Protein AF-A0A3N1Y8J5-F1 (afdb_monomer_lite)

Structure (mmCIF, N/CA/C/O backbone):
data_AF-A0A3N1Y8J5-F1
#
_entry.id   AF-A0A3N1Y8J5-F1
#
loop_
_atom_site.group_PDB
_atom_site.id
_atom_site.type_symbol
_atom_site.label_atom_id
_atom_site.label_alt_id
_atom_site.label_comp_id
_atom_site.label_asym_id
_atom_site.label_entity_id
_atom_site.label_seq_id
_atom_site.pdbx_PDB_ins_code
_atom_site.Cartn_x
_atom_site.Cartn_y
_atom_site.Cartn_z
_atom_site.occupancy
_atom_site.B_iso_or_equiv
_atom_site.auth_seq_id
_atom_site.auth_comp_id
_atom_site.auth_asym_id
_atom_site.auth_atom_id
_atom_site.pdbx_PDB_model_num
ATOM 1 N N . MET A 1 1 ? 65.446 -34.445 -30.454 1.00 38.12 1 MET A N 1
ATOM 2 C CA . MET A 1 1 ? 65.264 -33.375 -29.443 1.00 38.12 1 MET A CA 1
ATOM 3 C C . MET A 1 1 ? 65.231 -32.071 -30.230 1.00 38.12 1 MET A C 1
ATOM 5 O O . MET A 1 1 ? 66.177 -31.852 -30.960 1.00 38.12 1 MET A O 1
ATOM 9 N N . THR A 1 2 ? 64.188 -31.249 -30.303 1.00 39.09 2 THR A N 1
ATOM 10 C CA . THR A 1 2 ? 63.039 -31.009 -29.419 1.00 39.09 2 THR A CA 1
ATOM 11 C C . THR A 1 2 ? 61.951 -30.308 -30.242 1.00 39.09 2 THR A C 1
ATOM 13 O O . THR A 1 2 ? 62.250 -29.425 -31.038 1.00 39.09 2 THR A O 1
ATOM 16 N N . ALA A 1 3 ? 60.702 -30.734 -30.056 1.00 36.34 3 ALA A N 1
ATOM 17 C CA . ALA A 1 3 ? 59.514 -30.241 -30.744 1.00 36.34 3 ALA A CA 1
ATOM 18 C C . ALA A 1 3 ? 59.088 -28.846 -30.250 1.00 36.34 3 ALA A C 1
ATOM 20 O O . ALA A 1 3 ? 59.043 -28.598 -29.044 1.00 36.34 3 ALA A O 1
ATOM 21 N N . GLN A 1 4 ? 58.715 -27.962 -31.176 1.00 39.41 4 GLN A N 1
ATOM 22 C CA . GLN A 1 4 ? 58.172 -26.637 -30.884 1.00 39.41 4 GLN A CA 1
ATOM 23 C C . GLN A 1 4 ? 56.641 -26.745 -30.763 1.00 39.41 4 GLN A C 1
ATOM 25 O O . GLN A 1 4 ? 55.936 -27.002 -31.736 1.00 39.41 4 GLN A O 1
ATOM 30 N N . ARG A 1 5 ? 56.134 -26.647 -29.527 1.00 38.28 5 ARG A N 1
ATOM 31 C CA . ARG A 1 5 ? 54.708 -26.749 -29.177 1.00 38.28 5 ARG A CA 1
ATOM 32 C C . ARG A 1 5 ? 53.970 -25.437 -29.463 1.00 38.28 5 ARG A C 1
ATOM 34 O O . ARG A 1 5 ? 54.363 -24.381 -28.978 1.00 38.28 5 ARG A O 1
ATOM 41 N N . ASN A 1 6 ? 52.847 -25.561 -30.167 1.00 38.06 6 ASN A N 1
ATOM 42 C CA . ASN A 1 6 ? 51.801 -24.551 -30.314 1.00 38.06 6 ASN A CA 1
ATOM 43 C C . ASN A 1 6 ? 51.221 -24.144 -28.947 1.00 38.06 6 ASN A C 1
ATOM 45 O O . ASN A 1 6 ? 50.697 -24.985 -28.216 1.00 38.06 6 ASN A O 1
ATOM 49 N N . GLY A 1 7 ? 51.280 -22.852 -28.618 1.00 33.38 7 GLY A N 1
ATOM 50 C CA . GLY A 1 7 ? 50.613 -22.262 -27.458 1.00 33.38 7 GLY A CA 1
ATOM 51 C C . GLY A 1 7 ? 49.221 -21.751 -27.825 1.00 33.38 7 GLY A C 1
ATOM 52 O O . GLY A 1 7 ? 49.073 -20.628 -28.297 1.00 33.38 7 GLY A O 1
ATOM 53 N N . ALA A 1 8 ? 48.194 -22.571 -27.598 1.00 35.88 8 ALA A N 1
ATOM 54 C CA . ALA A 1 8 ? 46.801 -22.141 -27.640 1.00 35.88 8 ALA A CA 1
ATOM 55 C C . ALA A 1 8 ? 46.491 -21.297 -26.391 1.00 35.88 8 ALA A C 1
ATOM 57 O O . ALA A 1 8 ? 46.335 -21.822 -25.289 1.00 35.88 8 ALA A O 1
ATOM 58 N N . ALA A 1 9 ? 46.408 -19.976 -26.555 1.00 37.75 9 ALA A N 1
ATOM 59 C CA . ALA A 1 9 ? 45.908 -19.078 -25.522 1.00 37.75 9 ALA A CA 1
ATOM 60 C C . ALA A 1 9 ? 44.389 -19.270 -25.370 1.00 37.75 9 ALA A C 1
ATOM 62 O O . ALA A 1 9 ? 43.589 -18.760 -26.158 1.00 37.75 9 ALA A O 1
ATOM 63 N N . GLY A 1 10 ? 43.993 -20.039 -24.354 1.00 31.92 10 GLY A N 1
ATOM 64 C CA . GLY A 1 10 ? 42.604 -20.195 -23.937 1.00 31.92 10 GLY A CA 1
ATOM 65 C C . GLY A 1 10 ? 42.021 -18.858 -23.483 1.00 31.92 10 GLY A C 1
ATOM 66 O O . GLY A 1 10 ? 42.350 -18.352 -22.410 1.00 31.92 10 GLY A O 1
ATOM 67 N N . ARG A 1 11 ? 41.130 -18.289 -24.299 1.00 35.81 11 ARG A N 1
ATOM 68 C CA . ARG A 1 11 ? 40.272 -17.167 -23.909 1.00 35.81 11 ARG A CA 1
ATOM 69 C C . ARG A 1 11 ? 39.323 -17.660 -22.816 1.00 35.81 11 ARG A C 1
ATOM 71 O O . ARG A 1 11 ? 38.386 -18.400 -23.098 1.00 35.81 11 ARG A O 1
ATOM 78 N N . ARG A 1 12 ? 39.567 -17.269 -21.562 1.00 38.19 12 ARG A N 1
ATOM 79 C CA . ARG A 1 12 ? 38.572 -17.418 -20.492 1.00 38.19 12 ARG A CA 1
ATOM 80 C C . ARG A 1 12 ? 37.396 -16.499 -20.819 1.00 38.19 12 ARG A C 1
ATOM 82 O O . ARG A 1 12 ? 37.584 -15.293 -20.963 1.00 38.19 12 ARG A O 1
ATOM 89 N N . ALA A 1 13 ? 36.207 -17.079 -20.958 1.00 33.84 13 ALA A N 1
ATOM 90 C CA . ALA A 1 13 ? 34.968 -16.331 -21.119 1.00 33.84 13 ALA A CA 1
ATOM 91 C C . ALA A 1 13 ? 34.764 -15.372 -19.925 1.00 33.84 13 ALA A C 1
ATOM 93 O O . ALA A 1 13 ? 35.054 -15.756 -18.784 1.00 33.84 13 ALA A O 1
ATOM 94 N N . PRO A 1 14 ? 34.279 -14.137 -20.145 1.00 39.41 14 PRO A N 1
ATOM 95 C CA . PRO A 1 14 ? 33.916 -13.251 -19.050 1.00 39.41 14 PRO A CA 1
ATOM 96 C C . PRO A 1 14 ? 32.750 -13.868 -18.272 1.00 39.41 14 PRO A C 1
ATOM 98 O O . PRO A 1 14 ? 31.730 -14.244 -18.849 1.00 39.41 14 PRO A O 1
ATOM 101 N N . ARG A 1 15 ? 32.921 -13.987 -16.950 1.00 39.25 15 ARG A N 1
ATOM 102 C CA . ARG A 1 15 ? 31.876 -14.393 -16.002 1.00 39.25 15 ARG A CA 1
ATOM 103 C C . ARG A 1 15 ? 30.652 -13.500 -16.216 1.00 39.25 15 ARG A C 1
ATOM 105 O O . ARG A 1 15 ? 30.714 -12.295 -15.984 1.00 39.25 15 ARG A O 1
ATOM 112 N N . GLY A 1 16 ? 29.591 -14.098 -16.749 1.00 32.50 16 GLY A N 1
ATOM 113 C CA . GLY A 1 16 ? 28.390 -13.408 -17.191 1.00 32.50 16 GLY A CA 1
ATOM 114 C C . GLY A 1 16 ? 27.562 -12.822 -16.050 1.00 32.50 16 GLY A C 1
ATOM 115 O O . GLY A 1 16 ? 27.631 -13.245 -14.898 1.00 32.50 16 GLY A O 1
ATOM 116 N N . VAL A 1 17 ? 26.719 -11.872 -16.445 1.00 41.56 17 VAL A N 1
ATOM 117 C CA . VAL A 1 17 ? 25.697 -11.130 -15.685 1.00 41.56 17 VAL A CA 1
ATOM 118 C C . VAL A 1 17 ? 24.745 -12.025 -14.861 1.00 41.56 17 VAL A C 1
ATOM 120 O O . VAL A 1 17 ? 24.097 -11.542 -13.941 1.00 41.56 17 VAL A O 1
ATOM 123 N N . LEU A 1 18 ? 24.746 -13.344 -15.081 1.00 37.72 18 LEU A N 1
ATOM 124 C CA . LEU A 1 18 ? 24.064 -14.344 -14.246 1.00 37.72 18 LEU A CA 1
ATOM 125 C C . LEU A 1 18 ? 24.537 -14.356 -12.779 1.00 37.72 18 LEU A C 1
ATOM 127 O O . LEU A 1 18 ? 23.783 -14.754 -11.895 1.00 37.72 18 LEU A O 1
ATOM 131 N N . GLY A 1 19 ? 25.750 -13.866 -12.495 1.00 30.92 19 GLY A N 1
ATOM 132 C CA . GLY A 1 19 ? 26.234 -13.699 -11.120 1.00 30.92 19 GLY A CA 1
ATOM 133 C C . GLY A 1 19 ? 25.484 -12.629 -10.317 1.00 30.92 19 GLY A C 1
ATOM 134 O O . GLY A 1 19 ? 25.476 -12.698 -9.095 1.00 30.92 19 GLY A O 1
ATOM 135 N N . TRP A 1 20 ? 24.829 -11.664 -10.975 1.00 38.31 20 TRP A N 1
ATOM 136 C CA . TRP A 1 20 ? 24.093 -10.595 -10.289 1.00 38.31 20 TRP A CA 1
ATOM 137 C C . TRP A 1 20 ? 22.695 -11.039 -9.844 1.00 38.31 20 TRP A C 1
ATOM 139 O O . TRP A 1 20 ? 22.296 -10.703 -8.737 1.00 38.31 20 TRP A O 1
ATOM 149 N N . CYS A 1 21 ? 21.995 -11.870 -10.624 1.00 39.88 21 CYS A N 1
ATOM 150 C CA . CYS A 1 21 ? 20.711 -12.452 -10.205 1.00 39.88 21 CYS A CA 1
ATOM 151 C C . CYS A 1 21 ? 20.885 -13.483 -9.077 1.00 39.88 21 CYS A C 1
ATOM 153 O O . CYS A 1 21 ? 20.091 -13.504 -8.143 1.00 39.88 21 CYS A O 1
ATOM 155 N N . ALA A 1 22 ? 21.958 -14.285 -9.107 1.00 38.47 22 ALA A N 1
ATOM 156 C CA . ALA A 1 22 ? 22.290 -15.202 -8.013 1.00 38.47 22 ALA A CA 1
ATOM 157 C C . ALA A 1 22 ? 22.782 -14.467 -6.752 1.00 38.47 22 ALA A C 1
ATOM 159 O O . ALA A 1 22 ? 22.546 -14.940 -5.647 1.00 38.47 22 ALA A O 1
ATOM 160 N N . ALA A 1 23 ? 23.417 -13.299 -6.896 1.00 43.38 23 ALA A N 1
ATOM 161 C CA . ALA A 1 23 ? 23.769 -12.442 -5.765 1.00 43.38 23 ALA A CA 1
ATOM 162 C C . ALA A 1 23 ? 22.552 -11.706 -5.182 1.00 43.38 23 ALA A C 1
ATOM 164 O O . ALA A 1 23 ? 22.542 -11.458 -3.986 1.00 43.38 23 ALA A O 1
ATOM 165 N N . TRP A 1 24 ? 21.521 -11.400 -5.978 1.00 46.97 24 TRP A N 1
ATOM 166 C CA . TRP A 1 24 ? 20.276 -10.784 -5.497 1.00 46.97 24 TRP A CA 1
ATOM 167 C C . TRP A 1 24 ? 19.333 -11.797 -4.836 1.00 46.97 24 TRP A C 1
ATOM 169 O O . TRP A 1 24 ? 18.859 -11.554 -3.734 1.00 46.97 24 TRP A O 1
ATOM 179 N N . LEU A 1 25 ? 19.136 -12.978 -5.435 1.00 42.88 25 LEU A N 1
ATOM 180 C CA . LEU A 1 25 ? 18.416 -14.087 -4.789 1.00 42.88 25 LEU A CA 1
ATOM 181 C C . LEU A 1 25 ? 19.200 -14.646 -3.592 1.00 42.88 25 LEU A C 1
ATOM 183 O O . LEU A 1 25 ? 18.613 -15.012 -2.579 1.00 42.88 25 LEU A O 1
ATOM 187 N N . GLY A 1 26 ? 20.532 -14.648 -3.682 1.00 34.72 26 GLY A N 1
ATOM 188 C CA . GLY A 1 26 ? 21.431 -14.961 -2.578 1.00 34.72 26 GLY A CA 1
ATOM 189 C C . GLY A 1 26 ? 21.411 -13.905 -1.476 1.00 34.72 26 GLY A C 1
ATOM 190 O O . GLY A 1 26 ? 21.494 -14.287 -0.323 1.00 34.72 26 GLY A O 1
ATOM 191 N N . ALA A 1 27 ? 21.244 -12.615 -1.787 1.00 43.09 27 ALA A N 1
ATOM 192 C CA . ALA A 1 27 ? 21.071 -11.547 -0.800 1.00 43.09 27 ALA A CA 1
ATOM 193 C C . ALA A 1 27 ? 19.676 -11.568 -0.165 1.00 43.09 27 ALA A C 1
ATOM 195 O O . ALA A 1 27 ? 19.586 -11.328 1.026 1.00 43.09 27 ALA A O 1
ATOM 196 N N . LEU A 1 28 ? 18.623 -11.938 -0.900 1.00 44.78 28 LEU A N 1
ATOM 197 C CA . LEU A 1 28 ? 17.294 -12.234 -0.344 1.00 44.78 28 LEU A CA 1
ATOM 198 C C . LEU A 1 28 ? 17.331 -13.444 0.605 1.00 44.78 28 LEU A C 1
ATOM 200 O O . LEU A 1 28 ? 16.733 -13.400 1.673 1.00 44.78 28 LEU A O 1
ATOM 204 N N . ALA A 1 29 ? 18.083 -14.494 0.260 1.00 35.59 29 ALA A N 1
ATOM 205 C CA . ALA A 1 29 ? 18.267 -15.671 1.112 1.00 35.59 29 ALA A CA 1
ATOM 206 C C . ALA A 1 29 ? 19.247 -15.439 2.282 1.00 35.59 29 ALA A C 1
ATOM 208 O O . ALA A 1 29 ? 19.070 -16.032 3.341 1.00 35.59 29 ALA A O 1
ATOM 209 N N . LEU A 1 30 ? 20.264 -14.577 2.122 1.00 37.72 30 LEU A N 1
ATOM 210 C CA . LEU A 1 30 ? 21.163 -14.183 3.214 1.00 37.72 30 LEU A CA 1
ATOM 211 C C . LEU A 1 30 ? 20.477 -13.205 4.176 1.00 37.72 30 LEU A C 1
ATOM 213 O O . LEU A 1 30 ? 20.675 -13.331 5.380 1.00 37.72 30 LEU A O 1
ATOM 217 N N . TRP A 1 31 ? 19.654 -12.288 3.658 1.00 44.81 31 TRP A N 1
ATOM 218 C CA . TRP A 1 31 ? 18.786 -11.393 4.431 1.00 44.81 31 TRP A CA 1
ATOM 219 C C . TRP A 1 31 ? 17.781 -12.198 5.266 1.00 44.81 31 TRP A C 1
ATOM 221 O O . TRP A 1 31 ? 17.717 -11.998 6.473 1.00 44.81 31 TRP A O 1
ATOM 231 N N . ALA A 1 32 ? 17.167 -13.234 4.683 1.00 37.59 32 ALA A N 1
ATOM 232 C CA . ALA A 1 32 ? 16.342 -14.212 5.403 1.00 37.59 32 ALA A CA 1
ATOM 233 C C . ALA A 1 32 ? 17.127 -15.122 6.382 1.00 37.59 32 ALA A C 1
ATOM 235 O O . ALA A 1 32 ? 16.537 -15.918 7.097 1.00 37.59 32 ALA A O 1
ATOM 236 N N . SER A 1 33 ? 18.467 -15.060 6.423 1.00 35.41 33 SER A N 1
ATOM 237 C CA . SER A 1 33 ? 19.302 -15.895 7.312 1.00 35.41 33 SER A CA 1
ATOM 238 C C . SER A 1 33 ? 20.057 -15.109 8.391 1.00 35.41 33 SER A C 1
ATOM 240 O O . SER A 1 33 ? 20.627 -15.712 9.300 1.00 35.41 33 SER A O 1
ATOM 242 N N . SER A 1 34 ? 20.035 -13.770 8.342 1.00 38.78 34 SER A N 1
ATOM 243 C CA . SER A 1 34 ? 20.468 -12.920 9.463 1.00 38.78 34 SER A CA 1
ATOM 244 C C . SER A 1 34 ? 19.385 -12.744 10.541 1.00 38.78 34 SER A C 1
ATOM 246 O O . SER A 1 34 ? 19.644 -12.104 11.557 1.00 38.78 34 SER A O 1
ATOM 248 N N . GLU A 1 35 ? 18.225 -13.388 10.356 1.00 37.88 35 GLU A N 1
ATOM 249 C CA . GLU A 1 35 ? 17.042 -13.518 11.232 1.00 37.88 35 GLU A CA 1
ATOM 250 C C . GLU A 1 35 ? 17.287 -14.244 12.580 1.00 37.88 35 GLU A C 1
ATOM 252 O O . GLU A 1 35 ? 16.386 -14.832 13.177 1.00 37.88 35 GLU A O 1
ATOM 257 N N . ALA A 1 36 ? 18.497 -14.198 13.134 1.00 38.72 36 ALA A N 1
ATOM 258 C CA . ALA A 1 36 ? 18.732 -14.628 14.509 1.00 38.72 36 ALA A CA 1
ATOM 259 C C . ALA A 1 36 ? 18.667 -13.410 15.451 1.00 38.72 36 ALA A C 1
ATOM 261 O O . ALA A 1 36 ? 19.697 -12.870 15.849 1.00 38.72 36 ALA A O 1
ATOM 262 N N . ALA A 1 37 ? 17.431 -13.039 15.825 1.00 40.47 37 ALA A N 1
ATOM 263 C CA . ALA A 1 37 ? 17.032 -12.166 16.949 1.00 40.47 37 ALA A CA 1
ATOM 264 C C . ALA A 1 37 ? 16.637 -10.691 16.690 1.00 40.47 37 ALA A C 1
ATOM 266 O O . ALA A 1 37 ? 16.535 -9.929 17.653 1.00 40.47 37 ALA A O 1
ATOM 267 N N . ALA A 1 38 ? 16.291 -10.288 15.463 1.00 49.28 38 ALA A N 1
ATOM 268 C CA . ALA A 1 38 ? 15.378 -9.153 15.280 1.00 49.28 38 ALA A CA 1
ATOM 269 C C . ALA A 1 38 ? 13.944 -9.704 15.293 1.00 49.28 38 ALA A C 1
ATOM 271 O O . ALA A 1 38 ? 13.546 -10.433 14.396 1.00 49.28 38 ALA A O 1
ATOM 272 N N . GLN A 1 39 ? 13.181 -9.455 16.359 1.00 61.59 39 GLN A N 1
ATOM 273 C CA . GLN A 1 39 ? 11.778 -9.874 16.397 1.00 61.59 39 GLN A CA 1
ATOM 274 C C . GLN A 1 39 ? 10.995 -9.048 15.373 1.00 61.59 39 GLN A C 1
ATOM 276 O O . GLN A 1 39 ? 10.794 -7.850 15.582 1.00 61.59 39 GLN A O 1
ATOM 281 N N . GLU A 1 40 ? 10.574 -9.683 14.281 1.00 81.94 40 GLU A N 1
ATOM 282 C CA . GLU A 1 40 ? 9.721 -9.079 13.260 1.00 81.94 40 GLU A CA 1
ATOM 283 C C . GLU A 1 40 ? 8.468 -8.483 13.926 1.00 81.94 40 GLU A C 1
ATOM 285 O O . GLU A 1 40 ? 7.706 -9.176 14.614 1.00 81.94 40 GLU A O 1
ATOM 290 N N . LEU A 1 41 ? 8.262 -7.168 13.788 1.00 88.81 41 LEU A N 1
ATOM 291 C CA . LEU A 1 41 ? 7.107 -6.522 14.399 1.00 88.81 41 LEU A CA 1
ATOM 292 C C . LEU A 1 41 ? 5.872 -6.803 13.542 1.00 88.81 41 LEU A C 1
ATOM 294 O O . LEU A 1 41 ? 5.778 -6.353 12.401 1.00 88.81 41 LEU A O 1
ATOM 298 N N . THR A 1 42 ? 4.896 -7.504 14.114 1.00 92.69 42 THR A N 1
ATOM 299 C CA . THR A 1 42 ? 3.598 -7.746 13.472 1.00 92.69 42 THR A CA 1
ATOM 300 C C . THR A 1 42 ? 2.598 -6.635 13.788 1.00 92.69 42 THR A C 1
ATOM 302 O O . THR A 1 42 ? 2.716 -5.939 14.801 1.00 92.69 42 THR A O 1
ATOM 305 N N . LEU A 1 43 ? 1.554 -6.506 12.960 1.00 92.81 43 LEU A N 1
ATOM 306 C CA . LEU A 1 43 ? 0.446 -5.575 13.204 1.00 92.81 43 LEU A CA 1
ATOM 307 C C . LEU A 1 43 ? -0.187 -5.788 14.590 1.00 92.81 43 LEU A C 1
ATOM 309 O O . LEU A 1 43 ? -0.428 -4.829 15.323 1.00 92.81 43 LEU A O 1
ATOM 313 N N . GLU A 1 44 ? -0.435 -7.047 14.963 1.00 92.38 44 GLU A N 1
ATOM 314 C CA . GLU A 1 44 ? -1.026 -7.388 16.259 1.00 92.38 44 GLU A CA 1
ATOM 315 C C . GLU A 1 44 ? -0.113 -6.977 17.420 1.00 92.38 44 GLU A C 1
ATOM 317 O O . GLU A 1 44 ? -0.578 -6.354 18.377 1.00 92.38 44 GLU A O 1
ATOM 322 N N . ALA A 1 45 ? 1.188 -7.263 17.311 1.00 92.00 45 ALA A N 1
ATOM 323 C CA . ALA A 1 45 ? 2.172 -6.884 18.318 1.00 92.00 45 ALA A CA 1
ATOM 324 C C . ALA A 1 45 ? 2.303 -5.358 18.443 1.00 92.00 45 ALA A C 1
ATOM 326 O O . ALA A 1 45 ? 2.346 -4.837 19.559 1.00 92.00 45 ALA A O 1
ATOM 327 N N . ALA A 1 46 ? 2.299 -4.630 17.322 1.00 92.94 46 ALA A N 1
ATOM 328 C CA . ALA A 1 46 ? 2.326 -3.169 17.307 1.00 92.94 46 ALA A CA 1
ATOM 329 C C . ALA A 1 46 ? 1.101 -2.580 18.024 1.00 92.94 46 ALA A C 1
ATOM 331 O O . ALA A 1 46 ? 1.234 -1.737 18.913 1.00 92.94 46 ALA A O 1
ATOM 332 N N . MET A 1 47 ? -0.095 -3.075 17.699 1.00 93.75 47 MET A N 1
ATOM 333 C CA . MET A 1 47 ? -1.343 -2.660 18.338 1.00 93.75 47 MET A CA 1
ATOM 334 C C . MET A 1 47 ? -1.361 -2.966 19.841 1.00 93.75 47 MET A C 1
ATOM 336 O O . MET A 1 47 ? -1.750 -2.111 20.637 1.00 93.75 47 MET A O 1
ATOM 340 N N . ALA A 1 48 ? -0.933 -4.164 20.246 1.00 91.50 48 ALA A N 1
ATOM 341 C CA . ALA A 1 48 ? -0.878 -4.556 21.652 1.00 91.50 48 ALA A CA 1
ATOM 342 C C . ALA A 1 48 ? 0.106 -3.683 22.448 1.00 91.50 48 ALA A C 1
ATOM 344 O O . ALA A 1 48 ? -0.228 -3.202 23.533 1.00 91.50 48 ALA A O 1
ATOM 345 N N . ARG A 1 49 ? 1.290 -3.422 21.884 1.00 92.81 49 ARG A N 1
ATOM 346 C CA . ARG A 1 49 ? 2.325 -2.592 22.509 1.00 92.81 49 ARG A CA 1
ATOM 347 C C . ARG A 1 49 ? 1.889 -1.134 22.652 1.00 92.81 49 ARG A C 1
ATOM 349 O O . ARG A 1 49 ? 2.115 -0.555 23.709 1.00 92.81 49 ARG A O 1
ATOM 356 N N . ALA A 1 50 ? 1.212 -0.568 21.653 1.00 91.56 50 ALA A N 1
ATOM 357 C CA . ALA A 1 50 ? 0.672 0.790 21.737 1.00 91.56 50 ALA A CA 1
ATOM 358 C C . ALA A 1 50 ? -0.399 0.924 22.835 1.00 91.56 50 ALA A C 1
ATOM 360 O O . ALA A 1 50 ? -0.370 1.864 23.626 1.00 91.56 50 ALA A O 1
ATOM 361 N N . VAL A 1 51 ? -1.321 -0.044 22.942 1.00 91.12 51 VAL A N 1
ATOM 362 C CA . VAL A 1 51 ? -2.332 -0.050 24.018 1.00 91.12 51 VAL A CA 1
ATOM 363 C C . VAL A 1 51 ? -1.677 -0.161 25.396 1.00 91.12 51 VAL A C 1
ATOM 365 O O . VAL A 1 51 ? -2.102 0.526 26.326 1.00 91.12 51 VAL A O 1
ATOM 368 N N . ALA A 1 52 ? -0.640 -0.994 25.525 1.00 89.19 52 ALA A N 1
ATOM 369 C CA . ALA A 1 52 ? 0.123 -1.124 26.763 1.00 89.19 52 ALA A CA 1
ATOM 370 C C . ALA A 1 52 ? 0.846 0.185 27.126 1.00 89.19 52 ALA A C 1
ATOM 372 O O . ALA A 1 52 ? 0.743 0.632 28.266 1.00 89.19 52 ALA A O 1
ATOM 373 N N . ALA A 1 53 ? 1.502 0.834 26.158 1.00 88.31 53 ALA A N 1
ATOM 374 C CA . ALA A 1 53 ? 2.159 2.129 26.340 1.00 88.31 53 ALA A CA 1
ATOM 375 C C . ALA A 1 53 ? 1.180 3.244 26.752 1.00 88.31 53 ALA A C 1
ATOM 377 O O . ALA A 1 53 ? 1.529 4.093 27.567 1.00 88.31 53 ALA A O 1
ATOM 378 N N . ALA A 1 54 ? -0.057 3.218 26.248 1.00 88.19 54 ALA A N 1
ATOM 379 C CA . ALA A 1 54 ? -1.090 4.189 26.608 1.00 88.19 54 ALA A CA 1
ATOM 380 C C . ALA A 1 54 ? -1.747 3.934 27.983 1.00 88.19 54 ALA A C 1
ATOM 382 O O . ALA A 1 54 ? -2.490 4.785 28.466 1.00 88.19 54 ALA A O 1
ATOM 383 N N . GLY A 1 55 ? -1.533 2.770 28.610 1.00 88.31 55 GLY A N 1
ATOM 384 C CA . GLY A 1 55 ? -2.146 2.427 29.901 1.00 88.31 55 GLY A CA 1
ATOM 385 C C . GLY A 1 55 ? -3.670 2.218 29.855 1.00 88.31 55 GLY A C 1
ATOM 386 O O . GLY A 1 55 ? -4.329 2.248 30.891 1.00 88.31 55 GLY A O 1
ATOM 387 N N . LEU A 1 56 ? -4.250 1.990 28.671 1.00 82.81 56 LEU A N 1
ATOM 388 C CA . LEU A 1 56 ? -5.707 1.965 28.445 1.00 82.81 56 LEU A CA 1
ATOM 389 C C . LEU A 1 56 ? -6.333 0.563 28.504 1.00 82.81 56 LEU A C 1
ATOM 391 O O . LEU A 1 56 ? -7.399 0.335 27.940 1.00 82.81 56 LEU A O 1
ATOM 395 N N . ALA A 1 57 ? -5.706 -0.400 29.183 1.00 70.19 57 ALA A N 1
ATOM 396 C CA . ALA A 1 57 ? -6.177 -1.790 29.185 1.00 70.19 57 ALA A CA 1
ATOM 397 C C . ALA A 1 57 ? -7.616 -1.965 29.723 1.00 70.19 57 ALA A C 1
ATOM 399 O O . ALA A 1 57 ? -8.317 -2.878 29.293 1.00 70.19 57 ALA A O 1
ATOM 400 N N . ALA A 1 58 ? -8.064 -1.086 30.628 1.00 73.25 58 ALA A N 1
ATOM 401 C CA . ALA A 1 58 ? -9.404 -1.127 31.222 1.00 73.25 58 ALA A CA 1
ATOM 402 C C . ALA A 1 58 ? -10.472 -0.332 30.438 1.00 73.25 58 ALA A C 1
ATOM 404 O O . ALA A 1 58 ? -11.663 -0.565 30.634 1.00 73.25 58 ALA A O 1
ATOM 405 N N . ASP A 1 59 ? -10.074 0.584 29.546 1.00 86.56 59 ASP A N 1
ATOM 406 C CA . ASP A 1 59 ? -10.992 1.368 28.710 1.00 86.56 59 ASP A CA 1
ATOM 407 C C . ASP A 1 59 ? -11.052 0.769 27.303 1.00 86.56 59 ASP A C 1
ATOM 409 O O . ASP A 1 59 ? -10.193 1.014 26.455 1.00 86.56 59 ASP A O 1
ATOM 413 N N . ALA A 1 60 ? -12.100 -0.010 27.036 1.00 85.56 60 ALA A N 1
ATOM 414 C CA . ALA A 1 60 ? -12.278 -0.663 25.745 1.00 85.56 60 ALA A CA 1
ATOM 415 C C . ALA A 1 60 ? -12.375 0.334 24.573 1.00 85.56 60 ALA A C 1
ATOM 417 O O . ALA A 1 60 ? -11.865 0.046 23.486 1.00 85.56 60 ALA A O 1
ATOM 418 N N . ALA A 1 61 ? -13.000 1.499 24.780 1.00 85.44 61 ALA A N 1
ATOM 419 C CA . ALA A 1 61 ? -13.176 2.504 23.734 1.00 85.44 61 ALA A CA 1
ATOM 420 C C . ALA A 1 61 ? -11.864 3.253 23.463 1.00 85.44 61 ALA A C 1
ATOM 422 O O . ALA A 1 61 ? -11.477 3.421 22.302 1.00 85.44 61 ALA A O 1
ATOM 423 N N . GLY A 1 62 ? -11.148 3.645 24.519 1.00 89.19 62 GLY A N 1
ATOM 424 C CA . GLY A 1 62 ? -9.800 4.203 24.426 1.00 89.19 62 GLY A CA 1
ATOM 425 C C . GLY A 1 62 ? -8.822 3.236 23.756 1.00 89.19 62 GLY A C 1
ATOM 426 O O . GLY A 1 62 ? -8.140 3.607 22.799 1.00 89.19 62 GLY A O 1
ATOM 427 N N . ALA A 1 63 ? -8.825 1.965 24.167 1.00 91.06 63 ALA A N 1
ATOM 428 C CA . ALA A 1 63 ? -7.990 0.928 23.570 1.00 91.06 63 ALA A CA 1
ATOM 429 C C . ALA A 1 63 ? -8.284 0.734 22.075 1.00 91.06 63 ALA A C 1
ATOM 431 O O . ALA A 1 63 ? -7.354 0.573 21.287 1.00 91.06 63 ALA A O 1
ATOM 432 N N . ALA A 1 64 ? -9.551 0.775 21.649 1.00 91.25 64 ALA A N 1
ATOM 433 C CA . ALA A 1 64 ? -9.902 0.646 20.235 1.00 91.25 64 ALA A CA 1
ATOM 434 C C . ALA A 1 64 ? -9.378 1.817 19.382 1.00 91.25 64 ALA A C 1
ATOM 436 O O . ALA A 1 64 ? -8.909 1.596 18.265 1.00 91.25 64 ALA A O 1
ATOM 437 N N . ARG A 1 65 ? -9.388 3.047 19.915 1.00 92.38 65 ARG A N 1
ATOM 438 C CA . ARG A 1 65 ? -8.812 4.222 19.235 1.00 92.38 65 ARG A CA 1
ATOM 439 C C . ARG A 1 65 ? -7.294 4.117 19.104 1.00 92.38 65 ARG A C 1
ATOM 441 O O . ARG A 1 65 ? -6.781 4.278 18.002 1.00 92.38 65 ARG A O 1
ATOM 448 N N . VAL A 1 66 ? -6.598 3.753 20.183 1.00 94.44 66 VAL A N 1
ATOM 449 C CA . VAL A 1 66 ? -5.137 3.553 20.153 1.00 94.44 66 VAL A CA 1
ATOM 450 C C . VAL A 1 66 ? -4.748 2.427 19.199 1.00 94.44 66 VAL A C 1
ATOM 452 O O . VAL A 1 66 ? -3.793 2.564 18.441 1.00 94.44 66 VAL A O 1
ATOM 455 N N . ARG A 1 67 ? -5.517 1.332 19.155 1.00 94.94 67 ARG A N 1
ATOM 456 C CA . ARG A 1 67 ? -5.325 0.263 18.164 1.00 94.94 67 ARG A CA 1
ATOM 457 C C . ARG A 1 67 ? -5.441 0.770 16.728 1.00 94.94 67 ARG A C 1
ATOM 459 O O . ARG A 1 67 ? -4.610 0.409 15.901 1.00 94.94 67 ARG A O 1
ATOM 466 N N . LEU A 1 68 ? -6.448 1.591 16.429 1.00 96.06 68 LEU A N 1
ATOM 467 C CA . LEU A 1 68 ? -6.617 2.176 15.098 1.00 96.06 68 LEU A CA 1
ATOM 468 C C . LEU A 1 68 ? -5.438 3.090 14.734 1.00 96.06 68 LEU A C 1
ATOM 470 O O . LEU A 1 68 ? -4.925 3.012 13.620 1.00 96.06 68 LEU A O 1
ATOM 474 N N . GLU A 1 69 ? -4.987 3.936 15.658 1.00 96.56 69 GLU A N 1
ATOM 475 C CA . GLU A 1 69 ? -3.820 4.799 15.445 1.00 96.56 69 GLU A CA 1
ATOM 476 C C . GLU A 1 69 ? -2.539 3.984 15.232 1.00 96.56 69 GLU A C 1
ATOM 478 O O . GLU A 1 69 ? -1.784 4.263 14.298 1.00 96.56 69 GLU A O 1
ATOM 483 N N . ALA A 1 70 ? -2.346 2.921 16.018 1.00 96.00 70 ALA A N 1
ATOM 484 C CA . ALA A 1 70 ? -1.225 1.996 15.882 1.00 96.00 70 ALA A CA 1
ATOM 485 C C . ALA A 1 70 ? -1.228 1.265 14.549 1.00 96.00 70 ALA A C 1
ATOM 487 O O . ALA A 1 70 ? -0.198 1.210 13.880 1.00 96.00 70 ALA A O 1
ATOM 488 N N . ALA A 1 71 ? -2.386 0.780 14.113 1.00 96.69 71 ALA A N 1
ATOM 489 C CA . ALA A 1 71 ? -2.518 0.169 12.803 1.00 96.69 71 ALA A CA 1
ATOM 490 C C . ALA A 1 71 ? -2.238 1.164 11.672 1.00 96.69 71 ALA A C 1
ATOM 492 O O . ALA A 1 71 ? -1.537 0.819 10.727 1.00 96.69 71 ALA A O 1
ATOM 493 N N . ARG A 1 72 ? -2.721 2.412 11.764 1.00 97.56 72 ARG A N 1
ATOM 494 C CA . ARG A 1 72 ? -2.423 3.452 10.763 1.00 97.56 72 ARG A CA 1
ATOM 495 C C . ARG A 1 72 ? -0.928 3.743 10.671 1.00 97.56 72 ARG A C 1
ATOM 497 O O . ARG A 1 72 ? -0.411 3.826 9.561 1.00 97.56 72 ARG A O 1
ATOM 504 N N . ALA A 1 73 ? -0.242 3.874 11.806 1.00 97.38 73 ALA A N 1
ATOM 505 C CA . ALA A 1 73 ? 1.202 4.094 11.831 1.00 97.38 73 ALA A CA 1
ATOM 506 C C . ALA A 1 73 ? 1.969 2.881 11.278 1.00 97.38 73 ALA A C 1
ATOM 508 O O . ALA A 1 73 ? 2.847 3.040 10.433 1.00 97.38 73 ALA A O 1
ATOM 509 N N . PHE A 1 74 ? 1.596 1.669 11.696 1.00 97.50 74 PHE A N 1
ATOM 510 C CA . PHE A 1 74 ? 2.233 0.428 11.259 1.00 97.50 74 PHE A CA 1
ATOM 511 C C . PHE A 1 74 ? 2.074 0.199 9.751 1.00 97.50 74 PHE A C 1
ATOM 513 O O . PHE A 1 74 ? 3.059 0.057 9.031 1.00 97.50 74 PHE A O 1
ATOM 520 N N . LEU A 1 75 ? 0.836 0.227 9.253 1.00 96.81 75 LEU A N 1
ATOM 521 C CA . LEU A 1 75 ? 0.534 0.026 7.834 1.00 96.81 75 LEU A CA 1
ATOM 522 C C . LEU A 1 75 ? 1.088 1.165 6.967 1.00 96.81 75 LEU A C 1
ATOM 524 O O . LEU A 1 75 ? 1.462 0.929 5.819 1.00 96.81 75 LEU A O 1
ATOM 528 N N . GLY A 1 76 ? 1.169 2.384 7.511 1.00 97.31 76 GLY A N 1
ATOM 529 C CA . GLY A 1 76 ? 1.836 3.518 6.872 1.00 97.31 76 GLY A CA 1
ATOM 530 C C . GLY A 1 76 ? 3.339 3.293 6.702 1.00 97.31 76 GLY A C 1
ATOM 531 O O . GLY A 1 76 ? 3.870 3.547 5.624 1.00 97.31 76 GLY A O 1
ATOM 532 N N . ALA A 1 77 ? 4.012 2.752 7.721 1.00 97.31 77 ALA A N 1
ATOM 533 C CA . ALA A 1 77 ? 5.427 2.398 7.640 1.00 97.31 77 ALA A CA 1
ATOM 534 C C . ALA A 1 77 ? 5.679 1.259 6.635 1.00 97.31 77 ALA A C 1
ATOM 536 O O . ALA A 1 77 ? 6.541 1.403 5.773 1.00 97.31 77 ALA A O 1
ATOM 537 N N . VAL A 1 78 ? 4.866 0.194 6.659 1.00 96.00 78 VAL A N 1
ATOM 538 C CA . VAL A 1 78 ? 4.940 -0.898 5.665 1.00 96.00 78 VAL A CA 1
ATOM 539 C C . VAL A 1 78 ? 4.719 -0.369 4.242 1.00 96.00 78 VAL A C 1
ATOM 541 O O . VAL A 1 78 ? 5.461 -0.710 3.322 1.00 96.00 78 VAL A O 1
ATOM 544 N N . ALA A 1 79 ? 3.723 0.498 4.037 1.00 96.19 79 ALA A N 1
ATOM 545 C CA . ALA A 1 79 ? 3.478 1.106 2.731 1.00 96.19 79 ALA A CA 1
ATOM 546 C C . ALA A 1 79 ? 4.662 1.970 2.265 1.00 96.19 79 ALA A C 1
ATOM 548 O O . ALA A 1 79 ? 5.036 1.918 1.094 1.00 96.19 79 ALA A O 1
ATOM 549 N N . ALA A 1 80 ? 5.282 2.733 3.168 1.00 97.19 80 ALA A N 1
ATOM 550 C CA . ALA A 1 80 ? 6.445 3.551 2.847 1.00 97.19 80 ALA A CA 1
ATOM 551 C C . ALA A 1 80 ? 7.690 2.706 2.512 1.00 97.19 80 ALA A C 1
ATOM 553 O O . ALA A 1 80 ? 8.413 3.052 1.576 1.00 97.19 80 ALA A O 1
ATOM 554 N N . ASP A 1 81 ? 7.897 1.575 3.196 1.00 96.31 81 ASP A N 1
ATOM 555 C CA . ASP A 1 81 ? 8.947 0.601 2.870 1.00 96.31 81 ASP A CA 1
ATOM 556 C C . ASP A 1 81 ? 8.760 0.040 1.443 1.00 96.31 81 ASP A C 1
ATOM 558 O O . ASP A 1 81 ? 9.680 0.079 0.622 1.00 96.31 81 ASP A O 1
ATOM 562 N N . LEU A 1 82 ? 7.541 -0.397 1.099 1.00 95.12 82 LEU A N 1
ATOM 563 C CA . LEU A 1 82 ? 7.209 -0.893 -0.246 1.00 95.12 82 LEU A CA 1
ATOM 564 C C . LEU A 1 82 ? 7.326 0.199 -1.321 1.00 95.12 82 LEU A C 1
ATOM 566 O O . LEU A 1 82 ? 7.785 -0.057 -2.438 1.00 95.12 82 LEU A O 1
ATOM 570 N N . ALA A 1 83 ? 6.933 1.434 -1.001 1.00 96.56 83 ALA A N 1
ATOM 571 C CA . ALA A 1 83 ? 7.085 2.571 -1.900 1.00 96.56 83 ALA A CA 1
ATOM 572 C C . ALA A 1 83 ? 8.563 2.879 -2.179 1.00 96.56 83 ALA A C 1
ATOM 574 O O . ALA A 1 83 ? 8.913 3.175 -3.327 1.00 96.56 83 ALA A O 1
ATOM 575 N N . HIS A 1 84 ? 9.424 2.803 -1.158 1.00 96.69 84 HIS A N 1
ATOM 576 C CA . HIS A 1 84 ? 10.866 2.972 -1.312 1.00 96.69 84 HIS A CA 1
ATOM 577 C C . HIS A 1 84 ? 11.452 1.901 -2.237 1.00 96.69 84 HIS A C 1
ATOM 579 O O . HIS A 1 84 ? 12.065 2.266 -3.242 1.00 96.69 84 HIS A O 1
ATOM 585 N N . ALA A 1 85 ? 11.166 0.619 -1.977 1.00 95.00 85 ALA A N 1
ATOM 586 C CA . ALA A 1 85 ? 11.620 -0.499 -2.810 1.00 95.00 85 ALA A CA 1
ATOM 587 C C . ALA A 1 85 ? 11.199 -0.330 -4.283 1.00 95.00 85 ALA A C 1
ATOM 589 O O . ALA A 1 85 ? 12.031 -0.364 -5.191 1.00 95.00 85 ALA A O 1
ATOM 590 N N . ARG A 1 86 ? 9.924 0.006 -4.534 1.00 96.38 86 ARG A N 1
ATOM 591 C CA . ARG A 1 86 ? 9.422 0.325 -5.884 1.00 96.38 86 ARG A CA 1
ATOM 592 C C . ARG A 1 86 ? 10.226 1.438 -6.559 1.00 96.38 86 ARG A C 1
ATOM 594 O O . ARG A 1 86 ? 10.523 1.372 -7.753 1.00 96.38 86 ARG A O 1
ATOM 601 N N . HIS A 1 87 ? 10.506 2.523 -5.839 1.00 97.19 87 HIS A N 1
ATOM 602 C CA . HIS A 1 87 ? 11.229 3.661 -6.404 1.00 97.19 87 HIS A CA 1
ATOM 603 C C . HIS A 1 87 ? 12.712 3.370 -6.631 1.00 97.19 87 HIS A C 1
ATOM 605 O O . HIS A 1 87 ? 13.291 3.913 -7.577 1.00 97.19 87 HIS A O 1
ATOM 611 N N . GLU A 1 88 ? 13.315 2.523 -5.804 1.00 97.06 88 GLU A N 1
ATOM 612 C CA . GLU A 1 88 ? 14.666 2.023 -6.010 1.00 97.06 88 GLU A CA 1
ATOM 613 C C . GLU A 1 88 ? 14.758 1.248 -7.326 1.00 97.06 88 GLU A C 1
ATOM 615 O O . GLU A 1 88 ? 15.535 1.642 -8.204 1.00 97.06 88 GLU A O 1
ATOM 620 N N . GLU A 1 89 ? 13.895 0.251 -7.520 1.00 95.94 89 GLU A N 1
ATOM 621 C CA . GLU A 1 89 ? 13.845 -0.539 -8.752 1.00 95.94 89 GLU A CA 1
ATOM 622 C C . GLU A 1 89 ? 13.575 0.323 -9.986 1.00 95.94 89 GLU A C 1
ATOM 624 O O . GLU A 1 89 ? 14.274 0.219 -10.995 1.00 95.94 89 GLU A O 1
ATOM 629 N N . MET A 1 90 ? 12.625 1.257 -9.890 1.00 97.50 90 MET A N 1
ATOM 630 C CA . MET A 1 90 ? 12.331 2.193 -10.975 1.00 97.50 90 MET A CA 1
ATOM 631 C C . MET A 1 90 ? 13.550 3.057 -11.332 1.00 97.50 90 MET A C 1
ATOM 633 O O . MET A 1 90 ? 13.847 3.279 -12.507 1.00 97.50 90 MET A O 1
ATOM 637 N N . SER A 1 91 ? 14.290 3.543 -10.330 1.00 96.81 91 SER A N 1
ATOM 638 C CA . SER A 1 91 ? 15.502 4.334 -10.567 1.00 96.81 91 SER A CA 1
ATOM 639 C C . SER A 1 91 ? 16.605 3.515 -11.243 1.00 96.81 91 SER A C 1
ATOM 641 O O . SER A 1 91 ? 17.273 4.023 -12.149 1.00 96.81 91 SER A O 1
ATOM 643 N N . ALA A 1 92 ? 16.751 2.240 -10.873 1.00 96.44 92 ALA A N 1
ATOM 644 C CA . ALA A 1 92 ? 17.692 1.319 -11.496 1.00 96.44 92 ALA A CA 1
ATOM 645 C C . ALA A 1 92 ? 17.301 1.003 -12.950 1.00 96.44 92 ALA A C 1
ATOM 647 O O . ALA A 1 92 ? 18.153 1.053 -13.843 1.00 96.44 92 ALA A O 1
ATOM 648 N N . ALA A 1 93 ? 16.016 0.756 -13.214 1.00 96.12 93 ALA A N 1
ATOM 649 C CA . ALA A 1 93 ? 15.496 0.502 -14.553 1.00 96.12 93 ALA A CA 1
ATOM 650 C C . ALA A 1 93 ? 15.766 1.676 -15.508 1.00 96.12 93 ALA A C 1
ATOM 652 O O . ALA A 1 93 ? 16.352 1.494 -16.581 1.00 96.12 93 ALA A O 1
ATOM 653 N N . GLU A 1 94 ? 15.425 2.899 -15.092 1.00 96.94 94 GLU A N 1
ATOM 654 C CA . GLU A 1 94 ? 15.643 4.097 -15.910 1.00 96.94 94 GLU A CA 1
ATOM 655 C C . GLU A 1 94 ? 17.135 4.414 -16.098 1.00 96.94 94 GLU A C 1
ATOM 657 O O . GLU A 1 94 ? 17.547 4.849 -17.177 1.00 96.94 94 GLU A O 1
ATOM 662 N N . PHE A 1 95 ? 17.981 4.129 -15.100 1.00 96.81 95 PHE A N 1
ATOM 663 C CA . PHE A 1 95 ? 19.435 4.232 -15.253 1.00 96.81 95 PHE A CA 1
ATOM 664 C C . PHE A 1 95 ? 19.959 3.292 -16.345 1.00 96.81 95 PHE A C 1
ATOM 666 O O . PHE A 1 95 ? 20.716 3.710 -17.229 1.00 96.81 95 PHE A O 1
ATOM 673 N N . LEU A 1 96 ? 19.551 2.019 -16.309 1.00 95.19 96 LEU A N 1
ATOM 674 C CA . LEU A 1 96 ? 19.960 1.030 -17.304 1.00 95.19 96 LEU A CA 1
ATOM 675 C C . LEU A 1 96 ? 19.479 1.421 -18.703 1.00 95.19 96 LEU A C 1
ATOM 677 O O . LEU A 1 96 ? 20.251 1.317 -19.660 1.00 95.19 96 LEU A O 1
ATOM 681 N N . ARG A 1 97 ? 18.250 1.933 -18.828 1.00 93.69 97 ARG A N 1
ATOM 682 C CA . ARG A 1 97 ? 17.710 2.448 -20.091 1.00 93.69 97 ARG A CA 1
ATOM 683 C C . ARG A 1 97 ? 18.541 3.606 -20.640 1.00 93.69 97 ARG A C 1
ATOM 685 O O . ARG A 1 97 ? 18.987 3.533 -21.787 1.00 93.69 97 ARG A O 1
ATOM 692 N N . ALA A 1 98 ? 18.808 4.629 -19.828 1.00 93.69 98 ALA A N 1
ATOM 693 C CA . ALA A 1 98 ? 19.624 5.774 -20.231 1.00 93.69 98 ALA A CA 1
ATOM 694 C C . ALA A 1 98 ? 21.037 5.339 -20.660 1.00 93.69 98 ALA A C 1
ATOM 696 O O . ALA A 1 98 ? 21.547 5.777 -21.692 1.00 93.69 98 ALA A O 1
ATOM 697 N N . ARG A 1 99 ? 21.647 4.402 -19.921 1.00 93.56 99 ARG A N 1
ATOM 698 C CA . ARG A 1 99 ? 22.970 3.852 -20.245 1.00 93.56 99 ARG A CA 1
ATOM 699 C C . ARG A 1 99 ? 22.974 3.052 -21.550 1.00 93.56 99 ARG A C 1
ATOM 701 O O . ARG A 1 99 ? 23.954 3.119 -22.291 1.00 93.56 99 ARG A O 1
ATOM 708 N N . ARG A 1 100 ? 21.915 2.286 -21.842 1.00 90.69 100 ARG A N 1
ATOM 709 C CA . ARG A 1 100 ? 21.778 1.547 -23.111 1.00 90.69 100 ARG A CA 1
ATOM 710 C C . ARG A 1 100 ? 21.668 2.500 -24.302 1.00 90.69 100 ARG A C 1
ATOM 712 O O . ARG A 1 100 ? 22.365 2.285 -25.289 1.00 90.69 100 ARG A O 1
ATOM 719 N N . LEU A 1 101 ? 20.856 3.554 -24.199 1.00 90.69 101 LEU A N 1
ATOM 720 C CA . LEU A 1 101 ? 20.697 4.548 -25.269 1.00 90.69 101 LEU A CA 1
ATOM 721 C C . LEU A 1 101 ? 21.996 5.311 -25.542 1.00 90.69 101 LEU A C 1
ATOM 723 O O . LEU A 1 101 ? 22.415 5.388 -26.692 1.00 90.69 101 LEU A O 1
ATOM 727 N N . ALA A 1 102 ? 22.700 5.748 -24.495 1.00 87.81 102 ALA A N 1
ATOM 728 C CA . ALA A 1 102 ? 23.994 6.419 -24.636 1.00 87.81 102 ALA A CA 1
ATOM 729 C C . ALA A 1 102 ? 25.065 5.550 -25.329 1.00 87.81 102 ALA A C 1
ATOM 731 O O . ALA A 1 102 ? 25.968 6.064 -25.981 1.00 87.81 102 ALA A O 1
ATOM 732 N N . ARG A 1 103 ? 24.981 4.216 -25.208 1.00 86.62 103 ARG A N 1
ATOM 733 C CA . ARG A 1 103 ? 25.874 3.294 -25.933 1.00 86.62 103 ARG A CA 1
ATOM 734 C C . ARG A 1 103 ? 25.509 3.158 -27.411 1.00 86.62 103 ARG A C 1
ATOM 736 O O . ARG A 1 103 ? 26.408 2.959 -28.222 1.00 86.62 103 ARG A O 1
ATOM 743 N N . ARG A 1 104 ? 24.222 3.261 -27.766 1.00 82.12 104 ARG A N 1
ATOM 744 C CA . ARG A 1 104 ? 23.752 3.176 -29.163 1.00 82.12 104 ARG A CA 1
ATOM 745 C C . ARG A 1 104 ? 24.203 4.371 -30.002 1.00 82.12 104 ARG A C 1
ATOM 747 O O . ARG A 1 104 ? 24.411 4.210 -31.199 1.00 82.12 104 ARG A O 1
ATOM 754 N N . THR A 1 105 ? 24.431 5.530 -29.382 1.00 66.31 105 THR A N 1
ATOM 755 C CA . THR A 1 105 ? 24.887 6.766 -30.050 1.00 66.31 105 THR A CA 1
ATOM 756 C C . THR A 1 105 ? 26.168 6.594 -30.845 1.00 66.31 105 THR A C 1
ATOM 758 O O . THR A 1 105 ? 26.345 7.237 -31.870 1.00 66.31 105 THR A O 1
ATOM 761 N N . VAL A 1 106 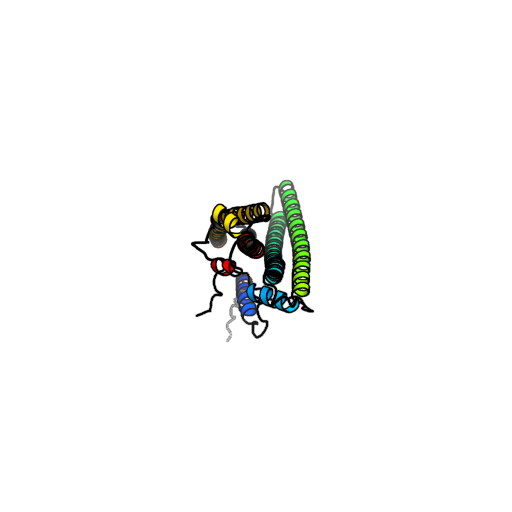? 27.030 5.667 -30.429 1.00 64.69 106 VAL A N 1
ATOM 762 C CA . VAL A 1 106 ? 28.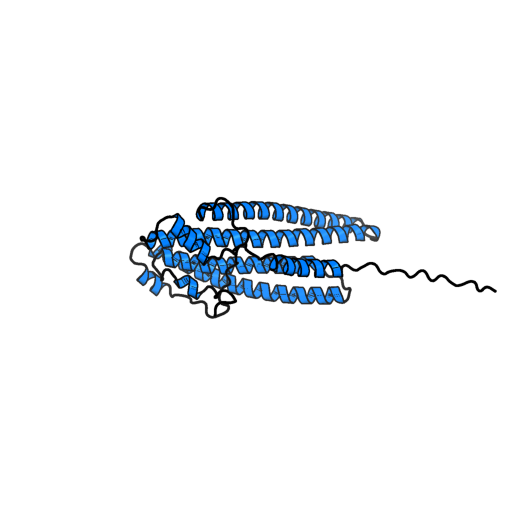290 5.365 -31.118 1.00 64.69 106 VAL A CA 1
ATOM 763 C C . VAL A 1 106 ? 28.063 4.789 -32.530 1.00 64.69 106 VAL A C 1
ATOM 765 O O . VAL A 1 106 ? 28.981 4.796 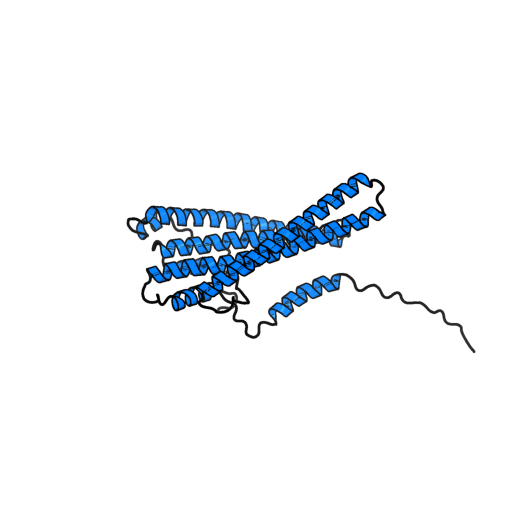-33.341 1.00 64.69 106 VAL A O 1
ATOM 768 N N . GLN A 1 107 ? 26.861 4.288 -32.840 1.00 65.25 107 GLN A N 1
ATOM 769 C CA . GLN A 1 107 ? 26.584 3.485 -34.039 1.00 65.25 107 GLN A CA 1
ATOM 770 C C . GLN A 1 107 ? 25.427 4.014 -34.909 1.00 65.25 107 GLN A C 1
ATOM 772 O O . GLN A 1 107 ? 25.105 3.388 -35.917 1.00 65.25 107 GLN A O 1
ATOM 777 N N . ALA A 1 108 ? 24.775 5.120 -34.535 1.00 72.25 108 ALA A N 1
ATOM 778 C CA . ALA A 1 108 ? 23.542 5.575 -35.183 1.00 72.25 108 ALA A CA 1
ATOM 779 C C . ALA A 1 108 ? 23.784 6.597 -36.308 1.00 72.25 108 ALA A C 1
ATOM 781 O O . ALA A 1 108 ? 24.567 7.533 -36.152 1.00 72.25 108 ALA A O 1
ATOM 782 N N . SER A 1 109 ? 23.066 6.428 -37.423 1.00 68.19 109 SER A N 1
ATOM 783 C CA . SER A 1 109 ? 23.082 7.323 -38.588 1.00 68.19 109 SER A CA 1
ATOM 784 C C . SER A 1 109 ? 22.183 8.557 -38.430 1.00 68.19 109 SER A C 1
ATOM 786 O O . SER A 1 109 ? 22.513 9.607 -38.973 1.00 68.19 109 SER A O 1
ATOM 788 N N . ASP A 1 110 ? 21.086 8.460 -37.669 1.00 79.44 110 ASP A N 1
ATOM 789 C CA . ASP A 1 110 ? 20.233 9.597 -37.290 1.00 79.44 110 ASP A CA 1
ATOM 790 C C . ASP A 1 110 ? 20.568 10.057 -35.863 1.00 79.44 110 ASP A C 1
ATOM 792 O O . ASP A 1 110 ? 20.028 9.563 -34.870 1.00 79.44 110 ASP A O 1
ATOM 796 N N . GLN A 1 111 ? 21.531 10.973 -35.766 1.00 78.12 111 GLN A N 1
ATOM 797 C CA . GLN A 1 111 ? 22.044 11.462 -34.487 1.00 78.12 111 GLN A CA 1
ATOM 798 C C . GLN A 1 111 ? 21.046 12.382 -33.768 1.00 78.12 111 GLN A C 1
ATOM 800 O O . GLN A 1 111 ? 20.934 12.307 -32.546 1.00 78.12 111 GLN A O 1
ATOM 805 N N . ALA A 1 112 ? 20.273 13.190 -34.503 1.00 81.56 112 ALA A N 1
ATOM 806 C CA . ALA A 1 112 ? 19.392 14.200 -33.914 1.00 81.56 112 ALA A CA 1
ATOM 807 C C . ALA A 1 112 ? 18.207 13.572 -33.158 1.00 81.56 112 ALA A C 1
ATOM 809 O O . ALA A 1 112 ? 17.928 13.944 -32.016 1.00 81.56 112 ALA A O 1
ATOM 810 N N . SER A 1 113 ? 17.539 12.576 -33.751 1.00 81.25 113 SER A N 1
ATOM 811 C CA . SER A 1 113 ? 16.444 11.851 -33.085 1.00 81.25 113 SER A CA 1
ATOM 812 C C . SER A 1 113 ? 16.937 11.109 -31.837 1.00 81.25 113 SER A C 1
ATOM 814 O O . SER A 1 113 ? 16.282 11.114 -30.791 1.00 81.25 113 SER A O 1
ATOM 81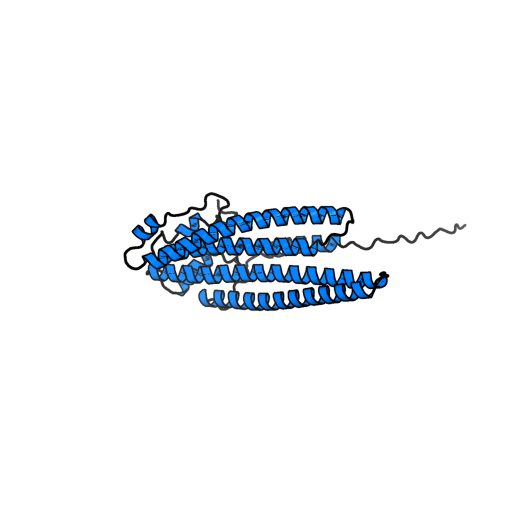6 N N . LEU A 1 114 ? 18.135 10.523 -31.910 1.00 86.31 114 LEU A N 1
ATOM 817 C CA . LEU A 1 114 ? 18.720 9.774 -30.803 1.00 86.31 114 LEU A CA 1
ATOM 818 C C . LEU A 1 114 ? 19.161 10.674 -29.637 1.00 86.31 114 LEU A C 1
ATOM 820 O O . LEU A 1 114 ? 19.026 10.279 -28.477 1.00 86.31 114 LEU A O 1
ATOM 824 N N . GLU A 1 115 ? 19.649 11.885 -29.906 1.00 89.62 115 GLU A N 1
ATOM 825 C CA . GLU A 1 115 ? 19.951 12.877 -28.865 1.00 89.62 115 GLU A CA 1
ATOM 826 C C . GLU A 1 115 ? 18.708 13.239 -28.043 1.00 89.62 115 GLU A C 1
ATOM 828 O O . GLU A 1 115 ? 18.774 13.298 -26.810 1.00 89.62 115 GLU A O 1
ATOM 833 N N . VAL A 1 116 ? 17.554 13.400 -28.703 1.00 91.88 116 VAL A N 1
ATOM 834 C CA . VAL A 1 116 ? 16.273 13.649 -28.027 1.00 91.88 116 VAL A CA 1
ATOM 835 C C . VAL A 1 116 ? 15.887 12.465 -27.138 1.00 91.88 116 VAL A C 1
ATOM 837 O O . VAL A 1 116 ? 15.536 12.667 -25.973 1.00 91.88 116 VAL A O 1
ATOM 840 N N . GLU A 1 117 ? 15.993 11.229 -27.631 1.00 91.56 117 GLU A N 1
ATOM 841 C CA . GLU A 1 117 ? 15.697 10.031 -26.832 1.00 91.56 117 GLU A CA 1
ATOM 842 C C . GLU A 1 117 ? 16.605 9.903 -25.600 1.00 91.56 117 GLU A C 1
ATOM 844 O O . GLU A 1 117 ? 16.146 9.551 -24.508 1.00 91.56 117 GLU A O 1
ATOM 849 N N . ILE A 1 118 ? 17.894 10.220 -25.743 1.00 91.75 118 ILE A N 1
ATOM 850 C CA . ILE A 1 118 ? 18.849 10.213 -24.630 1.00 91.75 118 ILE A CA 1
ATOM 851 C C . ILE A 1 118 ? 18.464 11.263 -23.595 1.00 91.75 118 ILE A C 1
ATOM 853 O O . ILE A 1 118 ? 18.420 10.952 -22.402 1.00 91.75 118 ILE A O 1
ATOM 857 N N . ALA A 1 119 ? 18.151 12.485 -24.031 1.00 94.62 119 ALA A N 1
ATOM 858 C CA . ALA A 1 119 ? 17.716 13.549 -23.136 1.00 94.62 119 ALA A CA 1
ATOM 859 C C . ALA A 1 119 ? 16.430 13.158 -22.383 1.00 94.62 119 ALA A C 1
ATOM 861 O O . ALA A 1 119 ? 16.335 13.357 -21.168 1.00 94.62 119 ALA A O 1
ATOM 862 N N . GLN A 1 120 ? 15.470 12.522 -23.064 1.00 96.25 120 GLN A N 1
ATOM 863 C CA . GLN A 1 120 ? 14.249 12.001 -22.444 1.00 96.25 120 GLN A CA 1
ATOM 864 C C . GLN A 1 120 ? 14.545 10.912 -21.403 1.00 96.25 120 GLN A C 1
ATOM 866 O O . GLN A 1 120 ? 14.012 10.969 -20.292 1.00 96.25 120 GLN A O 1
ATOM 871 N N . ALA A 1 121 ? 15.418 9.953 -21.717 1.00 94.81 121 ALA A N 1
ATOM 872 C CA . ALA A 1 121 ? 15.795 8.888 -20.787 1.00 94.81 121 ALA A CA 1
ATOM 873 C C . ALA A 1 121 ? 16.567 9.422 -19.568 1.00 94.81 121 ALA A C 1
ATOM 875 O O . ALA A 1 121 ? 16.331 8.991 -18.440 1.00 94.81 121 ALA A O 1
ATOM 876 N N . GLN A 1 122 ? 17.441 10.413 -19.757 1.00 96.88 122 GLN A N 1
ATOM 877 C CA . GLN A 1 122 ? 18.117 11.096 -18.651 1.00 96.88 122 GLN A CA 1
ATOM 878 C C . GLN A 1 122 ? 17.127 11.855 -17.759 1.00 96.88 122 GLN A C 1
ATOM 880 O O . GLN A 1 122 ? 17.244 11.809 -16.532 1.00 96.88 122 GLN A O 1
ATOM 885 N N . ALA A 1 123 ? 16.136 12.531 -18.347 1.00 98.19 123 ALA A N 1
ATOM 886 C CA . ALA A 1 123 ? 15.081 13.195 -17.590 1.00 98.19 123 ALA A CA 1
ATOM 887 C C . ALA A 1 123 ? 14.230 12.187 -16.797 1.00 98.19 123 ALA A C 1
ATOM 889 O O . ALA A 1 123 ? 13.931 12.432 -15.627 1.00 98.19 123 ALA A O 1
ATOM 890 N N . ALA A 1 124 ? 13.884 11.041 -17.395 1.00 97.50 124 ALA A N 1
ATOM 891 C CA . ALA A 1 124 ? 13.165 9.960 -16.723 1.00 97.50 124 ALA A CA 1
ATOM 892 C C . ALA A 1 124 ? 13.957 9.402 -15.531 1.00 97.50 124 ALA A C 1
ATOM 894 O O . ALA A 1 124 ? 13.425 9.340 -14.421 1.00 97.50 124 ALA A O 1
ATOM 895 N N . TYR A 1 125 ? 15.251 9.120 -15.716 1.00 98.06 125 TYR A N 1
ATOM 896 C CA . TYR A 1 125 ? 16.139 8.690 -14.634 1.00 98.06 125 TYR A CA 1
ATOM 897 C C . TYR A 1 125 ? 16.198 9.710 -13.488 1.00 98.06 125 TYR A C 1
ATOM 899 O O . TYR A 1 125 ? 16.000 9.352 -12.327 1.00 98.06 125 TYR A O 1
ATOM 907 N N . ARG A 1 126 ? 16.386 11.002 -13.790 1.00 98.19 126 ARG A N 1
ATOM 908 C CA . ARG A 1 126 ? 16.416 12.059 -12.760 1.00 98.19 126 ARG A CA 1
ATOM 909 C C . ARG A 1 126 ? 15.102 12.147 -11.980 1.00 98.19 126 ARG A C 1
ATOM 911 O O . ARG A 1 126 ? 15.130 12.310 -10.761 1.00 98.19 126 ARG A O 1
ATOM 918 N N . ARG A 1 127 ? 13.953 12.001 -12.651 1.00 98.44 127 ARG A N 1
ATOM 919 C CA . ARG A 1 127 ? 12.639 11.941 -11.984 1.00 98.44 127 ARG A CA 1
ATOM 920 C C . ARG A 1 127 ? 12.519 10.716 -11.081 1.00 98.44 127 ARG A C 1
ATOM 922 O O . ARG A 1 127 ? 12.008 10.846 -9.971 1.00 98.44 127 ARG A O 1
ATOM 929 N N . ALA A 1 128 ? 13.003 9.557 -11.526 1.00 97.56 128 ALA A N 1
ATOM 930 C CA . ALA A 1 128 ? 12.986 8.334 -10.729 1.00 97.56 128 ALA A CA 1
ATOM 931 C C . ALA A 1 128 ? 13.852 8.470 -9.462 1.00 97.56 128 ALA A C 1
ATOM 933 O O . ALA A 1 128 ? 13.384 8.148 -8.371 1.00 97.56 128 ALA A O 1
ATOM 934 N N . VAL A 1 129 ? 15.051 9.057 -9.573 1.00 98.19 129 VAL A N 1
ATOM 935 C CA . VAL A 1 129 ? 15.920 9.365 -8.419 1.00 98.19 129 VAL A CA 1
ATOM 936 C C . VAL A 1 129 ? 15.239 10.324 -7.441 1.00 98.19 129 VAL A C 1
ATOM 938 O O . VAL A 1 129 ? 15.224 10.064 -6.240 1.00 98.19 129 VAL A O 1
ATOM 941 N N . ALA A 1 130 ? 14.622 11.403 -7.932 1.00 98.31 130 ALA A N 1
ATOM 942 C CA . ALA A 1 130 ? 13.875 12.329 -7.079 1.00 98.31 130 ALA A CA 1
ATOM 943 C C . AL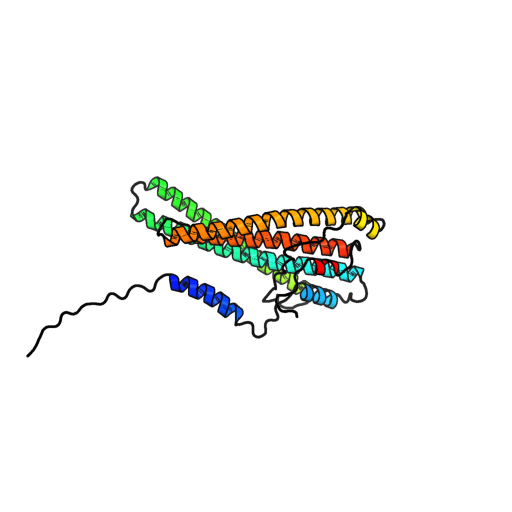A A 1 130 ? 12.669 11.655 -6.392 1.00 98.31 130 ALA A C 1
ATOM 945 O O . ALA A 1 130 ? 12.308 12.004 -5.269 1.00 98.31 130 ALA A O 1
ATOM 946 N N . GLY A 1 131 ? 12.032 10.682 -7.052 1.00 97.50 131 GLY A N 1
AT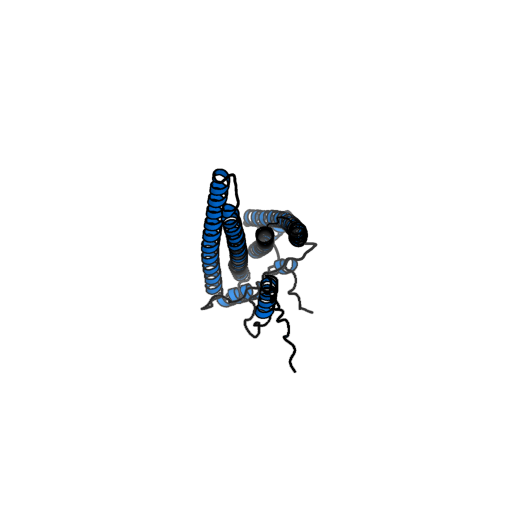OM 947 C CA . GLY A 1 131 ? 11.016 9.818 -6.445 1.00 97.50 131 GLY A CA 1
ATOM 948 C C . GLY A 1 131 ? 11.575 8.990 -5.288 1.00 97.50 131 GLY A C 1
ATOM 949 O O . GLY A 1 131 ? 11.011 9.026 -4.198 1.00 97.50 131 GLY A O 1
ATOM 950 N N . ARG A 1 132 ? 12.719 8.327 -5.494 1.00 97.94 132 ARG A N 1
ATOM 951 C CA . ARG A 1 132 ? 13.389 7.510 -4.469 1.00 97.94 132 ARG A CA 1
ATOM 952 C C . ARG A 1 132 ? 13.770 8.312 -3.228 1.00 97.94 132 ARG A C 1
ATOM 954 O O . ARG A 1 132 ? 13.472 7.875 -2.127 1.00 97.94 132 ARG A O 1
ATOM 961 N N . VAL A 1 133 ? 14.358 9.499 -3.395 1.00 98.19 133 VAL A N 1
ATOM 962 C CA . VAL A 1 133 ? 14.744 10.368 -2.262 1.00 98.19 133 VAL A CA 1
ATOM 963 C C . VAL A 1 133 ? 13.525 10.797 -1.436 1.00 98.19 133 VAL A C 1
ATOM 965 O O . VAL A 1 133 ? 13.573 10.810 -0.206 1.00 98.19 133 VAL A O 1
ATOM 968 N N . ARG A 1 134 ? 12.403 11.118 -2.097 1.00 98.12 134 ARG A N 1
ATOM 969 C CA . ARG A 1 134 ? 11.145 11.425 -1.398 1.00 98.12 134 ARG A CA 1
ATOM 970 C C . ARG A 1 134 ? 10.619 10.211 -0.637 1.00 98.12 134 ARG A C 1
ATOM 972 O O . ARG A 1 134 ? 10.264 10.350 0.526 1.00 98.12 134 ARG A O 1
ATOM 979 N N . ALA A 1 135 ? 10.618 9.038 -1.267 1.00 97.06 135 ALA A N 1
ATOM 980 C CA . ALA A 1 135 ? 10.168 7.801 -0.636 1.00 97.06 135 ALA A CA 1
ATOM 981 C C . ALA A 1 135 ? 11.045 7.391 0.556 1.00 97.06 135 ALA A C 1
ATOM 983 O O . ALA A 1 135 ? 10.517 6.989 1.579 1.00 97.06 135 ALA A O 1
ATOM 984 N N . GLU A 1 136 ? 12.366 7.557 0.464 1.00 97.88 136 GLU A N 1
ATOM 985 C CA . GLU A 1 136 ? 13.293 7.329 1.581 1.00 97.88 136 GLU A CA 1
ATOM 986 C C . GLU A 1 136 ? 13.010 8.264 2.766 1.00 97.88 136 GLU A C 1
ATOM 988 O O . GLU A 1 136 ? 13.018 7.847 3.923 1.00 97.88 136 GLU A O 1
ATOM 993 N N . THR A 1 137 ? 12.736 9.539 2.480 1.00 97.88 137 THR A N 1
ATOM 994 C CA . THR A 1 137 ? 12.392 10.516 3.520 1.00 97.88 137 THR A CA 1
ATOM 995 C C . THR A 1 137 ? 11.084 10.126 4.208 1.00 97.88 137 THR A C 1
ATOM 997 O O . THR A 1 137 ? 11.023 10.087 5.435 1.00 97.88 137 THR A O 1
ATOM 1000 N N . GLU A 1 138 ? 10.060 9.781 3.425 1.00 97.38 138 GLU A N 1
ATOM 1001 C CA . GLU A 1 138 ? 8.761 9.328 3.930 1.00 97.38 138 GLU A CA 1
ATOM 1002 C C . GLU A 1 138 ? 8.894 8.052 4.770 1.00 97.38 138 GLU A C 1
ATOM 1004 O O . GLU A 1 138 ? 8.357 7.977 5.871 1.00 97.38 138 GLU A O 1
ATOM 1009 N N . GLN A 1 139 ? 9.672 7.077 4.298 1.00 96.56 139 GLN A N 1
ATOM 1010 C CA . GLN A 1 139 ? 9.959 5.833 5.009 1.00 96.56 139 GLN A CA 1
ATOM 1011 C C . GLN A 1 139 ? 10.537 6.097 6.401 1.00 96.56 139 GLN A C 1
ATOM 1013 O O . GLN A 1 139 ? 10.036 5.572 7.398 1.00 96.56 139 GLN A O 1
ATOM 1018 N N . ARG A 1 140 ? 11.559 6.958 6.489 1.00 96.38 140 ARG A N 1
ATOM 1019 C CA . ARG A 1 140 ? 12.166 7.340 7.771 1.00 96.38 140 ARG A CA 1
ATOM 1020 C C . ARG A 1 140 ? 11.149 8.020 8.690 1.00 96.38 140 ARG A C 1
ATOM 1022 O O . ARG A 1 140 ? 11.064 7.656 9.861 1.00 96.38 140 ARG A O 1
ATOM 1029 N N . LEU A 1 141 ? 10.352 8.954 8.166 1.00 96.81 141 LEU A N 1
ATOM 1030 C CA . LEU A 1 141 ? 9.327 9.665 8.938 1.00 96.81 141 LEU A CA 1
ATOM 1031 C C . LEU A 1 141 ? 8.247 8.718 9.481 1.00 96.81 141 LEU A C 1
ATOM 1033 O O . LEU A 1 141 ? 7.919 8.784 10.666 1.00 96.81 141 LEU A O 1
ATOM 1037 N N . GLN A 1 142 ? 7.725 7.808 8.656 1.00 96.56 142 GLN A N 1
ATOM 1038 C CA . GLN A 1 142 ? 6.705 6.847 9.089 1.00 96.56 142 GLN A CA 1
ATOM 1039 C C . GLN A 1 142 ? 7.245 5.870 10.136 1.00 96.56 142 GLN A C 1
ATOM 1041 O O . GLN A 1 142 ? 6.567 5.588 11.125 1.00 96.56 142 GLN A O 1
ATOM 1046 N N . ARG A 1 143 ? 8.491 5.408 9.980 1.00 95.75 143 ARG A N 1
ATOM 1047 C CA . ARG A 1 143 ? 9.145 4.547 10.973 1.00 95.75 143 ARG A CA 1
ATOM 1048 C C . ARG A 1 143 ? 9.379 5.264 12.304 1.00 95.75 143 ARG A C 1
ATOM 1050 O O . ARG A 1 143 ? 9.130 4.674 13.352 1.00 95.75 143 ARG A O 1
ATOM 1057 N N . MET A 1 144 ? 9.792 6.534 12.282 1.00 96.19 144 MET A N 1
ATOM 1058 C CA . MET A 1 144 ? 9.929 7.344 13.501 1.00 96.19 144 MET A CA 1
ATOM 1059 C C . MET A 1 144 ? 8.585 7.547 14.205 1.00 96.19 144 MET A C 1
ATOM 1061 O O . MET A 1 144 ? 8.493 7.358 15.414 1.00 96.19 144 MET A O 1
ATOM 1065 N N . ARG A 1 145 ? 7.530 7.863 13.447 1.00 95.19 145 ARG A N 1
ATOM 1066 C CA . ARG A 1 145 ? 6.174 8.007 13.986 1.00 95.19 145 ARG A CA 1
ATOM 1067 C C . ARG A 1 145 ? 5.676 6.718 14.642 1.00 95.19 145 ARG A C 1
ATOM 1069 O O . ARG A 1 145 ? 5.048 6.764 15.697 1.00 95.19 145 ARG A O 1
ATOM 1076 N N . LEU A 1 146 ? 5.944 5.569 14.022 1.00 96.19 146 LEU A N 1
ATOM 1077 C CA . LEU A 1 146 ? 5.628 4.271 14.610 1.00 96.19 146 LEU A CA 1
ATOM 1078 C C . LEU A 1 146 ? 6.405 4.057 15.916 1.00 96.19 146 LEU A C 1
ATOM 1080 O O . LEU A 1 146 ? 5.808 3.653 16.906 1.00 96.19 146 LEU A O 1
ATOM 1084 N N . ALA A 1 147 ? 7.705 4.364 15.944 1.00 94.44 147 ALA A N 1
ATOM 1085 C CA . ALA A 1 147 ? 8.531 4.242 17.147 1.00 94.44 147 ALA A CA 1
ATOM 1086 C C . ALA A 1 147 ? 7.967 5.056 18.321 1.00 94.44 147 ALA A C 1
ATOM 1088 O O . ALA A 1 147 ? 7.779 4.515 19.411 1.00 94.44 147 ALA A O 1
ATOM 1089 N N . GLU A 1 148 ? 7.632 6.324 18.064 1.00 93.69 148 GLU A N 1
ATOM 1090 C CA . GLU A 1 148 ? 7.048 7.243 19.043 1.00 93.69 148 GLU A CA 1
ATOM 1091 C C . GLU A 1 148 ? 5.759 6.671 19.640 1.00 93.69 148 GLU A C 1
ATOM 1093 O O . GLU A 1 148 ? 5.618 6.577 20.859 1.00 93.69 148 GLU A O 1
ATOM 1098 N N . LEU A 1 149 ? 4.850 6.198 18.785 1.00 94.25 149 LEU A N 1
ATOM 1099 C CA . LEU A 1 149 ? 3.577 5.630 19.220 1.00 94.25 149 LEU A CA 1
ATOM 1100 C C . LEU A 1 149 ? 3.744 4.335 20.034 1.00 94.25 149 LEU A C 1
ATOM 1102 O O . LEU A 1 149 ? 2.945 4.040 20.921 1.00 94.25 149 LEU A O 1
ATOM 1106 N N . LEU A 1 150 ? 4.783 3.553 19.740 1.00 92.69 150 LEU A N 1
ATOM 1107 C CA . LEU A 1 150 ? 5.114 2.328 20.471 1.00 92.69 150 LEU A CA 1
ATOM 1108 C C . LEU A 1 150 ? 5.904 2.590 21.764 1.00 92.69 150 LEU A C 1
ATOM 1110 O O . LEU A 1 150 ? 6.257 1.625 22.454 1.00 92.69 150 LEU A O 1
ATOM 1114 N N . GLY A 1 151 ? 6.222 3.854 22.072 1.00 90.50 151 GLY A N 1
ATOM 1115 C CA . GLY A 1 151 ? 7.095 4.232 23.184 1.00 90.50 151 GLY A CA 1
ATOM 1116 C C . GLY A 1 151 ? 8.514 3.670 23.042 1.00 90.50 151 GLY A C 1
ATOM 1117 O O . GLY A 1 151 ? 9.155 3.350 24.042 1.00 90.50 151 GLY A O 1
ATOM 1118 N N . ALA A 1 152 ? 8.984 3.463 21.810 1.00 90.31 152 ALA A N 1
ATOM 1119 C CA . ALA A 1 152 ? 10.304 2.923 21.510 1.00 90.31 152 ALA A CA 1
ATOM 1120 C C . ALA A 1 152 ? 11.302 4.051 21.205 1.00 90.31 152 ALA A C 1
ATOM 1122 O O . ALA A 1 152 ? 10.974 5.007 20.507 1.00 90.31 152 ALA A O 1
ATOM 1123 N N . ALA A 1 153 ? 12.535 3.921 21.705 1.00 90.88 153 ALA A N 1
ATOM 1124 C CA . ALA A 1 153 ? 13.604 4.891 21.447 1.00 90.88 153 ALA A CA 1
ATOM 1125 C C . ALA A 1 153 ? 14.097 4.862 19.989 1.00 90.88 153 ALA A C 1
ATOM 1127 O O . ALA A 1 153 ? 14.526 5.883 19.458 1.00 90.88 153 ALA A O 1
ATOM 1128 N N . GLU A 1 154 ? 14.019 3.696 19.345 1.00 90.50 154 GLU A N 1
ATOM 1129 C CA . GLU A 1 154 ? 14.460 3.474 17.971 1.00 90.50 154 GLU A CA 1
ATOM 1130 C C . GLU A 1 154 ? 13.332 2.858 17.133 1.00 90.50 154 GLU A C 1
ATOM 1132 O O . GLU A 1 154 ? 12.500 2.110 17.666 1.00 90.50 154 GLU A O 1
ATOM 1137 N N . PRO A 1 155 ? 13.280 3.161 15.822 1.00 90.62 155 PRO A N 1
ATOM 1138 C CA . PRO A 1 155 ? 12.308 2.556 14.928 1.00 90.62 155 PRO A CA 1
ATOM 1139 C C . PRO A 1 155 ? 12.518 1.044 14.800 1.00 90.62 155 PRO A C 1
ATOM 1141 O O . PRO A 1 155 ? 13.662 0.588 14.764 1.00 90.62 155 PRO A O 1
ATOM 1144 N N . PRO A 1 156 ? 11.433 0.258 14.662 1.00 88.06 156 PRO A N 1
ATOM 1145 C CA . PRO A 1 156 ? 11.545 -1.166 14.375 1.00 88.06 156 PRO A CA 1
ATOM 1146 C C . PRO A 1 156 ? 12.381 -1.414 13.112 1.00 88.06 156 PRO A C 1
ATOM 1148 O O . PRO A 1 156 ? 12.204 -0.737 12.092 1.00 88.06 156 PRO A O 1
ATOM 1151 N N . ALA A 1 157 ? 13.291 -2.387 13.188 1.00 85.44 157 ALA A N 1
ATOM 1152 C CA . ALA A 1 157 ? 14.157 -2.752 12.070 1.00 85.44 157 ALA A CA 1
ATOM 1153 C C . ALA A 1 157 ? 13.357 -3.421 10.940 1.00 85.44 157 ALA A C 1
ATOM 1155 O O . ALA A 1 157 ? 13.486 -3.029 9.777 1.00 85.44 157 ALA A O 1
ATOM 1156 N N . GLU A 1 158 ? 12.480 -4.359 11.302 1.00 87.88 158 GLU A N 1
ATOM 1157 C CA . GLU A 1 158 ? 11.710 -5.194 10.381 1.00 87.88 158 GLU A CA 1
ATOM 1158 C C . GLU A 1 158 ? 10.218 -5.159 10.725 1.00 87.88 158 GLU A C 1
ATOM 1160 O O . GLU A 1 158 ? 9.827 -5.147 11.898 1.00 87.88 158 GLU A O 1
ATOM 1165 N N . LEU A 1 159 ? 9.390 -5.107 9.680 1.00 91.19 159 LEU A N 1
ATOM 1166 C CA . LEU A 1 159 ? 7.936 -5.031 9.764 1.00 91.19 159 LEU A CA 1
ATOM 1167 C C . LEU A 1 159 ? 7.329 -6.163 8.935 1.00 91.19 159 LEU A C 1
ATOM 1169 O O . LEU A 1 159 ? 7.563 -6.233 7.728 1.00 91.19 159 LEU A O 1
ATOM 1173 N N . ALA A 1 160 ? 6.485 -6.978 9.565 1.00 89.88 160 ALA A N 1
ATOM 1174 C CA . ALA A 1 160 ? 5.740 -8.017 8.866 1.00 89.88 160 ALA A CA 1
ATOM 1175 C C . ALA A 1 160 ? 4.557 -7.401 8.116 1.00 89.88 160 ALA A C 1
ATOM 1177 O O . ALA A 1 160 ? 3.583 -6.957 8.737 1.00 89.88 160 ALA A O 1
ATOM 1178 N N . ALA A 1 161 ? 4.603 -7.390 6.783 1.00 87.75 161 ALA A N 1
ATOM 1179 C CA . ALA A 1 161 ? 3.464 -6.952 5.984 1.00 87.75 161 ALA A CA 1
ATOM 1180 C C . ALA A 1 161 ? 2.264 -7.897 6.223 1.00 87.75 161 ALA A C 1
ATOM 1182 O O . ALA A 1 161 ? 2.364 -9.099 5.961 1.00 87.75 161 ALA A O 1
ATOM 1183 N N . PRO A 1 162 ? 1.116 -7.398 6.717 1.00 88.25 162 PRO A N 1
ATOM 1184 C CA . PRO A 1 162 ? -0.018 -8.256 7.012 1.00 88.25 162 PRO A CA 1
ATOM 1185 C C . PRO A 1 162 ? -0.698 -8.668 5.708 1.00 88.25 162 PRO A C 1
ATOM 1187 O O . PRO A 1 162 ? -1.152 -7.824 4.937 1.00 88.25 162 PRO A O 1
ATOM 1190 N N . ALA A 1 163 ? -0.809 -9.973 5.474 1.00 84.44 163 ALA A N 1
ATOM 1191 C CA . ALA A 1 163 ? -1.531 -10.502 4.325 1.00 84.44 163 ALA A CA 1
ATOM 1192 C C . ALA A 1 163 ? -3.032 -10.600 4.625 1.00 84.44 163 ALA A C 1
ATOM 1194 O O . ALA A 1 163 ? -3.434 -11.038 5.705 1.00 84.44 163 ALA A O 1
ATOM 1195 N N . LEU A 1 164 ? -3.884 -10.251 3.659 1.00 86.44 164 LEU A N 1
ATOM 1196 C CA . LEU A 1 164 ? -5.314 -10.551 3.747 1.00 86.44 164 LEU A CA 1
ATOM 1197 C C . LEU A 1 164 ? -5.626 -11.966 3.266 1.00 86.44 164 LEU A C 1
ATOM 1199 O O . LEU A 1 164 ? -4.943 -12.533 2.411 1.00 86.44 164 LEU A O 1
ATOM 1203 N N . ARG A 1 165 ? -6.739 -12.517 3.756 1.00 86.62 165 ARG A N 1
ATOM 1204 C CA . ARG A 1 165 ? -7.287 -13.772 3.233 1.00 86.62 165 ARG A CA 1
ATOM 1205 C C . ARG A 1 165 ? -7.581 -13.653 1.736 1.00 86.62 165 ARG A C 1
ATOM 1207 O O . ARG A 1 165 ? -8.124 -12.661 1.248 1.00 86.62 165 ARG A O 1
ATOM 1214 N N . ALA A 1 166 ? -7.243 -14.702 0.990 1.00 75.25 166 ALA A N 1
ATOM 1215 C CA . ALA A 1 166 ? -7.405 -14.719 -0.462 1.00 75.25 166 ALA A CA 1
ATOM 1216 C C . ALA A 1 166 ? -8.881 -14.710 -0.904 1.00 75.25 166 ALA A C 1
ATOM 1218 O O . ALA A 1 166 ? -9.210 -14.098 -1.918 1.00 75.25 166 ALA A O 1
ATOM 1219 N N . LYS A 1 167 ? -9.772 -15.370 -0.151 1.00 78.12 167 LYS A N 1
ATOM 1220 C CA . LYS A 1 167 ? -11.189 -15.557 -0.497 1.00 78.12 167 LYS A CA 1
ATOM 1221 C C . LYS A 1 167 ? -12.101 -15.316 0.701 1.00 78.12 167 LYS A C 1
ATOM 1223 O O . LYS A 1 167 ? -11.698 -15.538 1.839 1.00 78.12 167 LYS A O 1
ATOM 1228 N N . GLY A 1 168 ? -13.345 -14.933 0.405 1.00 78.12 168 GLY A N 1
ATOM 1229 C CA . GLY A 1 168 ? -14.423 -14.863 1.393 1.00 78.12 168 GLY A CA 1
ATOM 1230 C C . GLY A 1 168 ? -14.248 -13.744 2.413 1.00 78.12 168 GLY A C 1
ATOM 1231 O O . GLY A 1 168 ? -14.589 -13.938 3.575 1.00 78.12 168 GLY A O 1
ATOM 1232 N N . LEU A 1 169 ? -13.693 -12.597 1.999 1.00 85.12 169 LEU A N 1
ATOM 1233 C CA . LEU A 1 169 ? -13.633 -11.434 2.877 1.00 85.12 169 LEU A CA 1
ATOM 1234 C C . LEU A 1 169 ? -15.065 -11.053 3.284 1.00 85.12 169 LEU A C 1
ATOM 1236 O O . LEU A 1 169 ? -15.889 -10.799 2.399 1.00 85.12 169 LEU A O 1
ATOM 1240 N N . PRO A 1 170 ? -15.385 -11.039 4.589 1.00 89.06 170 PRO A N 1
ATOM 1241 C CA . PRO A 1 170 ? -16.713 -10.673 5.040 1.00 89.06 170 PRO A CA 1
ATOM 1242 C C . PRO A 1 170 ? -17.019 -9.235 4.624 1.00 89.06 170 PRO A C 1
ATOM 1244 O O . PRO A 1 170 ? -16.169 -8.348 4.723 1.00 89.06 170 PRO A O 1
ATOM 1247 N N . ARG A 1 171 ? -18.255 -9.004 4.184 1.00 92.12 171 ARG A N 1
ATOM 1248 C CA . ARG A 1 171 ? -18.788 -7.668 3.931 1.00 92.12 171 ARG A CA 1
ATOM 1249 C C . ARG A 1 171 ? -20.039 -7.481 4.788 1.00 92.12 171 ARG A C 1
ATOM 1251 O O . ARG A 1 171 ? -21.084 -8.013 4.423 1.00 92.12 171 ARG A O 1
ATOM 1258 N N . PRO A 1 172 ? -19.946 -6.775 5.923 1.00 94.06 172 PRO A N 1
ATOM 1259 C CA . PRO A 1 172 ? -21.115 -6.508 6.746 1.00 94.06 172 PRO A CA 1
ATOM 1260 C C . PRO A 1 172 ? -22.111 -5.610 6.001 1.00 94.06 172 PRO A C 1
ATOM 1262 O O . PRO A 1 172 ? -21.723 -4.714 5.241 1.00 94.06 172 PRO A O 1
ATOM 1265 N N . GLU A 1 173 ? -23.401 -5.846 6.229 1.00 96.00 173 GLU A N 1
ATOM 1266 C CA . GLU A 1 173 ? -24.472 -4.994 5.713 1.00 96.00 173 GLU A CA 1
ATOM 1267 C C . GLU A 1 173 ? -24.515 -3.667 6.475 1.00 96.00 173 GLU A C 1
ATOM 1269 O O . GLU A 1 173 ? -24.367 -3.636 7.699 1.00 96.00 173 GLU A O 1
ATOM 1274 N N . LEU A 1 174 ? -24.720 -2.562 5.753 1.00 96.62 174 LEU A N 1
ATOM 1275 C CA . LEU A 1 174 ? -24.715 -1.226 6.349 1.00 96.62 174 LEU A CA 1
ATOM 1276 C C . LEU A 1 174 ? -25.805 -1.079 7.418 1.00 96.62 174 LEU A C 1
ATOM 1278 O O . LEU A 1 174 ? -25.527 -0.562 8.497 1.00 96.62 174 LEU A O 1
ATOM 1282 N N . ASP A 1 175 ? -27.010 -1.582 7.153 1.00 96.50 175 ASP A N 1
ATOM 1283 C CA . ASP A 1 175 ? -28.140 -1.474 8.081 1.00 96.50 175 ASP A CA 1
ATOM 1284 C C . ASP A 1 175 ? -27.857 -2.189 9.409 1.00 96.50 175 ASP A C 1
ATOM 1286 O O . ASP A 1 175 ? -28.137 -1.649 10.481 1.00 96.50 175 ASP A O 1
ATOM 1290 N N . ALA A 1 176 ? -27.201 -3.353 9.356 1.00 95.81 176 ALA A N 1
ATOM 1291 C CA . ALA A 1 176 ? -26.773 -4.080 10.547 1.00 95.81 176 ALA A CA 1
ATOM 1292 C C . ALA A 1 176 ? -25.725 -3.293 11.357 1.00 95.81 176 ALA A C 1
ATOM 1294 O O . ALA A 1 176 ? -25.810 -3.226 12.585 1.00 95.81 176 ALA A O 1
ATOM 1295 N N . LEU A 1 177 ? -24.767 -2.647 10.684 1.00 96.38 177 LEU A N 1
ATOM 1296 C CA . LEU A 1 177 ? -23.759 -1.806 11.341 1.00 96.38 177 LEU A CA 1
ATOM 1297 C C . LEU A 1 177 ? -24.370 -0.556 11.984 1.00 96.38 177 LEU A C 1
ATOM 1299 O O . LEU A 1 177 ? -23.973 -0.168 13.083 1.00 96.38 177 LEU A O 1
ATOM 1303 N N . LEU A 1 178 ? -25.330 0.081 11.308 1.00 96.25 178 LEU A N 1
ATOM 1304 C CA . LEU A 1 178 ? -26.032 1.256 11.824 1.00 96.25 178 LEU A CA 1
ATOM 1305 C C . LEU A 1 178 ? -26.882 0.902 13.048 1.00 96.25 178 LEU A C 1
ATOM 1307 O O . LEU A 1 178 ? -26.875 1.653 14.025 1.00 96.25 178 LEU A O 1
ATOM 1311 N N . ALA A 1 179 ? -27.551 -0.255 13.028 1.00 94.19 179 ALA A N 1
ATOM 1312 C CA . ALA A 1 179 ? -28.295 -0.768 14.173 1.00 94.19 179 ALA A CA 1
ATOM 1313 C C . ALA A 1 179 ? -27.376 -1.068 15.373 1.00 94.19 179 ALA A C 1
ATOM 1315 O O . ALA A 1 179 ? -27.711 -0.721 16.505 1.00 94.19 179 ALA A O 1
ATOM 1316 N N . ALA A 1 180 ? -26.196 -1.654 15.133 1.00 92.75 180 ALA A N 1
ATOM 1317 C CA . ALA A 1 180 ? -25.224 -1.977 16.181 1.00 92.75 180 ALA A CA 1
ATOM 1318 C C . ALA A 1 180 ? -24.537 -0.734 16.782 1.00 92.75 180 ALA A C 1
ATOM 1320 O O . ALA A 1 180 ? -24.258 -0.679 17.978 1.00 92.75 180 ALA A O 1
ATOM 1321 N N . GLY A 1 181 ? -24.273 0.285 15.962 1.00 88.00 181 GLY A N 1
ATOM 1322 C CA . GLY A 1 181 ? -23.475 1.450 16.337 1.00 88.00 181 GLY A CA 1
ATOM 1323 C C . GLY A 1 181 ? -24.131 2.457 17.282 1.00 88.00 181 GLY A C 1
ATOM 1324 O O . GLY A 1 181 ? -23.431 3.330 17.801 1.00 88.00 181 GLY A O 1
ATOM 1325 N N . GLY A 1 182 ? -25.438 2.355 17.532 1.00 84.56 182 GLY A N 1
ATOM 1326 C CA . GLY A 1 182 ? -26.190 3.261 18.405 1.00 84.56 182 GLY A CA 1
ATOM 1327 C C . GLY A 1 182 ? -26.368 4.689 17.859 1.00 84.56 182 GLY A C 1
ATOM 1328 O O . GLY A 1 182 ? -25.814 5.085 16.830 1.00 84.56 182 GLY A O 1
ATOM 1329 N N . ALA A 1 183 ? -27.167 5.492 18.567 1.00 82.44 183 ALA A N 1
ATOM 1330 C CA . ALA A 1 183 ? -27.495 6.858 18.156 1.00 82.44 183 ALA A CA 1
ATOM 1331 C C . ALA A 1 183 ? -26.258 7.783 18.155 1.00 82.44 183 ALA A C 1
ATOM 1333 O O . ALA A 1 183 ? -25.421 7.732 19.054 1.00 82.44 183 ALA A O 1
ATOM 1334 N N . GLY A 1 184 ? -26.149 8.652 17.143 1.00 89.19 184 GLY A N 1
ATOM 1335 C CA . GLY A 1 184 ? -25.114 9.695 17.055 1.00 89.19 184 GLY A CA 1
ATOM 1336 C C . GLY A 1 184 ? -23.824 9.323 16.307 1.00 89.19 184 GLY A C 1
ATOM 1337 O O . GLY A 1 184 ? -23.013 10.207 16.047 1.00 89.19 184 GLY A O 1
ATOM 1338 N N . ARG A 1 185 ? -23.634 8.056 15.903 1.00 94.00 185 ARG A N 1
ATOM 1339 C CA . ARG A 1 185 ? -22.444 7.599 15.141 1.00 94.00 185 ARG A CA 1
ATOM 1340 C C . ARG A 1 185 ? -22.722 7.182 13.694 1.00 94.00 185 ARG A C 1
ATOM 1342 O O . ARG A 1 185 ? -21.785 6.849 12.971 1.00 94.00 185 ARG A O 1
ATOM 1349 N N . GLY A 1 186 ? -23.981 7.238 13.251 1.00 95.56 186 GLY A N 1
ATOM 1350 C CA . GLY A 1 186 ? -24.417 6.708 11.953 1.00 95.56 186 GLY A CA 1
ATOM 1351 C C . GLY A 1 186 ? -23.614 7.226 10.755 1.00 95.56 186 GLY A C 1
ATOM 1352 O O . GLY A 1 186 ? -23.158 6.434 9.936 1.00 95.56 186 GLY A O 1
ATOM 1353 N N . THR A 1 187 ? -23.339 8.533 10.691 1.00 96.75 187 THR A N 1
ATOM 1354 C CA . THR A 1 187 ? -22.550 9.123 9.595 1.00 96.75 187 THR A CA 1
ATOM 1355 C C . THR A 1 187 ? -21.120 8.581 9.546 1.00 96.75 187 THR A C 1
ATOM 1357 O O . THR A 1 187 ? -20.624 8.253 8.470 1.00 96.75 187 THR A O 1
ATOM 1360 N N . ALA A 1 188 ? -20.452 8.450 10.697 1.00 96.25 188 ALA A N 1
ATOM 1361 C CA . ALA A 1 188 ? -19.086 7.930 10.757 1.00 96.25 188 ALA A CA 1
ATOM 1362 C C . ALA A 1 188 ? -19.030 6.446 10.360 1.00 96.25 188 ALA A C 1
ATOM 1364 O O . ALA A 1 188 ? -18.119 6.035 9.643 1.00 96.25 188 ALA A O 1
ATOM 1365 N N . ILE A 1 189 ? -20.035 5.664 10.770 1.00 97.62 189 ILE A N 1
ATOM 1366 C CA . ILE A 1 189 ? -20.176 4.249 10.404 1.00 97.62 189 ILE A CA 1
ATOM 1367 C C . ILE A 1 189 ? -20.405 4.102 8.901 1.00 97.62 189 ILE A C 1
ATOM 1369 O O . ILE A 1 189 ? -19.709 3.320 8.260 1.00 97.62 189 ILE A O 1
ATOM 1373 N N . ALA A 1 190 ? -21.311 4.891 8.319 1.00 97.44 190 ALA A N 1
ATOM 1374 C CA . ALA A 1 190 ? -21.568 4.873 6.882 1.00 97.44 190 ALA A CA 1
ATOM 1375 C C . ALA A 1 190 ? -20.316 5.240 6.068 1.00 97.44 190 ALA A C 1
ATOM 1377 O O . ALA A 1 190 ? -20.022 4.603 5.059 1.00 97.44 190 ALA A O 1
ATOM 1378 N N . GLN A 1 191 ? -19.529 6.217 6.528 1.00 97.62 191 GLN A N 1
ATOM 1379 C CA . GLN A 1 191 ? -18.261 6.579 5.888 1.00 97.62 191 GLN A CA 1
ATOM 1380 C C . GLN A 1 191 ? -17.203 5.472 5.995 1.00 97.62 191 GLN A C 1
ATOM 1382 O O . GLN A 1 191 ? -16.520 5.194 5.011 1.00 97.62 191 GLN A O 1
ATOM 1387 N N . ALA A 1 192 ? -17.057 4.839 7.164 1.00 96.88 192 ALA A N 1
ATOM 1388 C CA . ALA A 1 192 ? -16.126 3.725 7.353 1.00 96.88 192 ALA A CA 1
ATOM 1389 C C . ALA A 1 192 ? -16.530 2.508 6.503 1.00 96.88 192 ALA A C 1
ATOM 1391 O O . ALA A 1 192 ? -15.688 1.903 5.842 1.00 96.88 192 ALA A O 1
ATOM 1392 N N . TRP A 1 193 ? -17.829 2.207 6.433 1.00 97.94 193 TRP A N 1
ATOM 1393 C CA . TRP A 1 193 ? -18.365 1.177 5.546 1.00 97.94 193 TRP A CA 1
ATOM 1394 C C . TRP A 1 193 ? -18.114 1.503 4.071 1.00 97.94 193 TRP A C 1
ATOM 1396 O O . TRP A 1 193 ? -17.654 0.644 3.326 1.00 97.94 193 TRP A O 1
ATOM 1406 N N . GLN A 1 194 ? -18.330 2.749 3.640 1.00 97.88 194 GLN A N 1
ATOM 1407 C CA . GLN A 1 194 ? -18.046 3.151 2.262 1.00 97.88 194 GLN A CA 1
ATOM 1408 C C . GLN A 1 194 ? -16.559 2.981 1.921 1.00 97.88 194 GLN A C 1
ATOM 1410 O O . GLN A 1 194 ? -16.235 2.477 0.846 1.00 97.88 194 GLN A O 1
ATOM 1415 N N . ARG A 1 195 ? -15.653 3.348 2.840 1.00 97.44 195 ARG A N 1
ATOM 1416 C CA . ARG A 1 195 ? -14.211 3.099 2.683 1.00 97.44 195 ARG A CA 1
ATOM 1417 C C . ARG A 1 195 ? -13.902 1.609 2.562 1.00 97.44 195 ARG A C 1
ATOM 1419 O O . ARG A 1 195 ? -13.120 1.247 1.692 1.00 97.44 195 ARG A O 1
ATOM 1426 N N . LEU A 1 196 ? -14.542 0.754 3.365 1.00 97.00 196 LEU A N 1
ATOM 1427 C CA . LEU A 1 196 ? -14.396 -0.701 3.254 1.00 97.00 196 LEU A CA 1
ATOM 1428 C C . LEU A 1 196 ? -14.795 -1.193 1.858 1.00 97.00 196 LEU A C 1
ATOM 1430 O O . LEU A 1 196 ? -14.042 -1.929 1.231 1.00 97.00 196 LEU A O 1
ATOM 1434 N N . VAL A 1 197 ? -15.957 -0.766 1.358 1.00 96.88 197 VAL A N 1
ATOM 1435 C CA . VAL A 1 197 ? -16.461 -1.182 0.040 1.00 96.88 197 VAL A CA 1
ATOM 1436 C C . VAL A 1 197 ? -15.517 -0.756 -1.081 1.00 96.88 197 VAL A C 1
ATOM 1438 O O . VAL A 1 197 ? -15.208 -1.565 -1.954 1.00 96.88 197 VAL A O 1
ATOM 1441 N N . VAL A 1 198 ? -15.034 0.488 -1.043 1.00 96.81 198 VAL A N 1
ATOM 1442 C CA . VAL A 1 198 ? -14.066 0.991 -2.027 1.00 96.81 198 VAL A CA 1
ATOM 1443 C C . VAL A 1 198 ? -12.757 0.209 -1.938 1.00 96.81 198 VAL A C 1
ATOM 1445 O O . VAL A 1 198 ? -12.296 -0.288 -2.958 1.00 96.81 198 VAL A O 1
ATOM 1448 N N . ALA A 1 199 ? -12.209 0.006 -0.738 1.00 96.00 199 ALA A N 1
ATOM 1449 C CA . ALA A 1 199 ? -10.953 -0.720 -0.555 1.00 96.00 199 ALA A CA 1
ATOM 1450 C C . ALA A 1 199 ? -11.046 -2.191 -1.009 1.00 96.00 199 ALA A C 1
ATOM 1452 O O . ALA A 1 199 ? -10.093 -2.734 -1.564 1.00 96.00 199 ALA A O 1
ATOM 1453 N N . MET A 1 200 ? -12.204 -2.841 -0.833 1.00 95.56 200 MET A N 1
ATOM 1454 C CA . MET A 1 200 ? -12.454 -4.182 -1.376 1.00 95.56 200 MET A CA 1
ATOM 1455 C C . MET A 1 200 ? -12.426 -4.195 -2.911 1.00 95.56 200 MET A C 1
ATOM 1457 O O . MET A 1 200 ? -11.770 -5.060 -3.491 1.00 95.56 200 MET A O 1
ATOM 1461 N N . ALA A 1 201 ? -13.071 -3.226 -3.564 1.00 95.94 201 ALA A N 1
ATOM 1462 C CA . ALA A 1 201 ? -13.055 -3.106 -5.022 1.00 95.94 201 ALA A CA 1
ATOM 1463 C C . ALA A 1 201 ? -11.653 -2.756 -5.563 1.00 95.94 201 ALA A C 1
ATOM 1465 O O . ALA A 1 201 ? -11.195 -3.343 -6.544 1.00 95.94 201 ALA A O 1
ATOM 1466 N N . GLU A 1 202 ? -10.936 -1.848 -4.896 1.00 96.25 202 GLU A N 1
ATOM 1467 C CA . GLU A 1 202 ? -9.546 -1.511 -5.222 1.00 96.25 202 GLU A CA 1
ATOM 1468 C C . GLU A 1 202 ? -8.626 -2.721 -5.073 1.00 96.25 202 GLU A C 1
ATOM 1470 O O . GLU A 1 202 ? -7.743 -2.924 -5.905 1.00 96.25 202 GLU A O 1
ATOM 1475 N N . ARG A 1 203 ? -8.853 -3.569 -4.063 1.00 95.44 203 ARG A N 1
ATOM 1476 C CA . ARG A 1 203 ? -8.088 -4.806 -3.892 1.00 95.44 203 ARG A CA 1
ATOM 1477 C C . ARG A 1 203 ? -8.322 -5.766 -5.047 1.00 95.44 203 ARG A C 1
ATOM 1479 O O . ARG A 1 203 ? -7.359 -6.341 -5.540 1.00 95.44 203 ARG A O 1
ATOM 1486 N N . GLU A 1 204 ? -9.566 -5.967 -5.468 1.00 95.25 204 GLU A N 1
ATOM 1487 C CA . GLU A 1 204 ? -9.871 -6.835 -6.611 1.00 95.25 204 GLU A CA 1
ATOM 1488 C C . GLU A 1 204 ? -9.164 -6.347 -7.880 1.00 95.25 204 GLU A C 1
ATOM 1490 O O . GLU A 1 204 ? -8.490 -7.132 -8.552 1.00 95.25 204 GLU A O 1
ATOM 1495 N N . ALA A 1 205 ? -9.224 -5.040 -8.150 1.00 96.69 205 ALA A N 1
ATOM 1496 C CA . ALA A 1 205 ? -8.512 -4.426 -9.265 1.00 96.69 205 ALA A CA 1
ATOM 1497 C C . ALA A 1 205 ? -6.985 -4.584 -9.140 1.00 96.69 205 ALA A C 1
ATOM 1499 O O . ALA A 1 205 ? -6.322 -4.959 -10.106 1.00 96.69 205 ALA A O 1
ATOM 1500 N N . ALA A 1 206 ? -6.417 -4.356 -7.954 1.00 96.19 206 ALA A N 1
ATOM 1501 C CA . ALA A 1 206 ? -4.978 -4.456 -7.724 1.00 96.19 206 ALA A CA 1
ATOM 1502 C C . ALA A 1 206 ? -4.459 -5.902 -7.792 1.00 96.19 206 ALA A C 1
ATOM 1504 O O . ALA A 1 206 ? -3.351 -6.134 -8.271 1.00 96.19 206 ALA A O 1
ATOM 1505 N N . VAL A 1 207 ? -5.253 -6.886 -7.358 1.00 94.38 207 VAL A N 1
ATOM 1506 C CA . VAL A 1 207 ? -4.934 -8.314 -7.516 1.00 94.38 207 VAL A CA 1
ATOM 1507 C C . VAL A 1 207 ? -4.914 -8.696 -8.996 1.00 94.38 207 VAL A C 1
ATOM 1509 O O . VAL A 1 207 ? -3.992 -9.391 -9.424 1.00 94.38 207 VAL A O 1
ATOM 1512 N N . ALA A 1 208 ? -5.888 -8.224 -9.780 1.00 96.31 208 ALA A N 1
ATOM 1513 C CA . ALA A 1 208 ? -5.919 -8.451 -11.223 1.00 96.31 208 ALA A CA 1
ATOM 1514 C C . ALA A 1 208 ? -4.732 -7.781 -11.939 1.00 96.31 208 ALA A C 1
ATOM 1516 O O . ALA A 1 208 ? -4.076 -8.424 -12.758 1.00 96.31 208 ALA A O 1
ATOM 1517 N N . GLU A 1 209 ? -4.409 -6.531 -11.593 1.00 97.44 209 GLU A N 1
ATOM 1518 C CA . GLU A 1 209 ? -3.251 -5.814 -12.144 1.00 97.44 209 GLU A CA 1
ATOM 1519 C C . GLU A 1 209 ? -1.939 -6.527 -11.802 1.00 97.44 209 GLU A C 1
ATOM 1521 O O . GLU A 1 209 ? -1.100 -6.720 -12.677 1.00 97.44 209 GLU A O 1
ATOM 1526 N N . PHE A 1 210 ? -1.758 -6.969 -10.554 1.00 96.00 210 PHE A N 1
ATOM 1527 C CA . PHE A 1 210 ? -0.566 -7.718 -10.157 1.00 96.00 210 PHE A CA 1
ATOM 1528 C C . PHE A 1 210 ? -0.418 -9.019 -10.957 1.00 96.00 210 PHE A C 1
ATOM 1530 O O . PHE A 1 210 ? 0.652 -9.271 -11.507 1.00 96.00 210 PHE A O 1
ATOM 1537 N N . ALA A 1 211 ? -1.493 -9.801 -11.094 1.00 96.38 211 ALA A N 1
ATOM 1538 C CA . ALA A 1 211 ? -1.475 -11.028 -11.892 1.00 96.38 211 ALA A CA 1
ATOM 1539 C C . ALA A 1 211 ? -1.147 -10.757 -13.372 1.00 96.38 211 ALA A C 1
ATOM 1541 O O . ALA A 1 211 ? -0.399 -11.508 -13.996 1.00 96.38 211 ALA A O 1
ATOM 1542 N N . TYR A 1 212 ? -1.670 -9.662 -13.933 1.00 97.75 212 TYR A N 1
ATOM 1543 C CA . TYR A 1 212 ? -1.324 -9.228 -15.284 1.00 97.75 212 TYR A CA 1
ATOM 1544 C C . TYR A 1 212 ? 0.160 -8.854 -15.407 1.00 97.75 212 TYR A C 1
ATOM 1546 O O . TYR A 1 212 ? 0.816 -9.274 -16.361 1.00 97.75 212 TYR A O 1
ATOM 1554 N N . ARG A 1 213 ? 0.706 -8.087 -14.455 1.00 97.44 213 ARG A N 1
ATOM 1555 C CA . ARG A 1 213 ? 2.115 -7.662 -14.477 1.00 97.44 213 ARG A CA 1
ATOM 1556 C C . ARG A 1 213 ? 3.081 -8.825 -14.340 1.00 97.44 213 ARG A C 1
ATOM 1558 O O . ARG A 1 213 ? 4.097 -8.821 -15.026 1.00 97.44 213 ARG A O 1
ATOM 1565 N N . ASP A 1 214 ? 2.747 -9.809 -13.517 1.00 95.44 214 ASP A N 1
ATOM 1566 C CA . ASP A 1 214 ? 3.535 -11.032 -13.366 1.00 95.44 214 ASP A CA 1
ATOM 1567 C C . ASP A 1 214 ? 3.614 -11.804 -14.697 1.00 95.44 214 ASP A C 1
ATOM 1569 O O . ASP A 1 214 ? 4.698 -12.066 -15.218 1.00 95.44 214 ASP A O 1
ATOM 1573 N N . LEU A 1 215 ? 2.470 -12.015 -15.360 1.00 97.31 215 LEU A N 1
ATOM 1574 C CA . LEU A 1 215 ? 2.437 -12.638 -16.688 1.00 97.31 215 LEU A CA 1
ATOM 1575 C C . LEU A 1 215 ? 3.177 -11.806 -17.752 1.00 97.31 215 LEU A C 1
ATOM 1577 O O . LEU A 1 215 ? 3.854 -12.352 -18.628 1.00 97.31 215 LEU A O 1
ATOM 1581 N N . ALA A 1 216 ? 3.051 -10.479 -17.707 1.00 96.38 216 ALA A N 1
ATOM 1582 C CA . ALA A 1 216 ? 3.755 -9.584 -18.621 1.00 96.38 216 ALA A CA 1
ATOM 1583 C C . ALA A 1 216 ? 5.278 -9.636 -18.409 1.00 96.38 216 ALA A C 1
ATOM 1585 O O . ALA A 1 216 ? 6.036 -9.584 -19.384 1.00 96.38 216 ALA A O 1
ATOM 1586 N N . LEU A 1 217 ? 5.736 -9.779 -17.162 1.00 96.56 217 LEU A N 1
ATOM 1587 C CA . LEU A 1 217 ? 7.144 -9.982 -16.836 1.00 96.56 217 LEU A CA 1
ATOM 1588 C C . LEU A 1 217 ? 7.662 -11.286 -17.451 1.00 96.56 217 LEU A C 1
ATOM 1590 O O . LEU A 1 217 ? 8.719 -11.271 -18.083 1.00 96.56 217 LEU A O 1
ATOM 1594 N N . ASP A 1 218 ? 6.906 -12.379 -17.367 1.00 97.56 218 ASP A N 1
ATOM 1595 C CA . ASP A 1 218 ? 7.282 -13.646 -18.003 1.00 97.56 218 ASP A CA 1
ATOM 1596 C C . ASP A 1 218 ? 7.416 -13.515 -19.527 1.00 97.56 218 ASP A C 1
ATOM 1598 O O . ASP A 1 218 ? 8.392 -13.983 -20.120 1.00 97.56 218 ASP A O 1
ATOM 1602 N N . GLN A 1 219 ? 6.506 -12.788 -20.184 1.00 97.31 219 GLN A N 1
ATOM 1603 C CA . GLN A 1 219 ? 6.630 -12.497 -21.618 1.00 97.31 219 GLN A CA 1
ATOM 1604 C C . GLN A 1 219 ? 7.895 -11.687 -21.945 1.00 97.31 219 GLN A C 1
ATOM 1606 O O . GLN A 1 219 ? 8.547 -11.914 -22.968 1.00 97.31 219 GLN A O 1
ATOM 1611 N N . VAL A 1 220 ? 8.253 -10.717 -21.101 1.00 96.31 220 VAL A N 1
ATOM 1612 C CA . VAL A 1 220 ? 9.478 -9.917 -21.254 1.00 96.31 220 VAL A CA 1
ATOM 1613 C C . VAL A 1 220 ? 10.725 -10.779 -21.038 1.00 96.31 220 VAL A C 1
ATOM 1615 O O . VAL A 1 220 ? 11.678 -10.646 -21.808 1.00 96.31 220 VAL A O 1
ATOM 1618 N N . ARG A 1 221 ? 10.706 -11.694 -20.062 1.00 96.69 221 ARG A N 1
ATOM 1619 C CA . ARG A 1 221 ? 11.789 -12.655 -19.801 1.00 96.69 221 ARG A CA 1
ATOM 1620 C C . ARG A 1 221 ? 12.026 -13.577 -20.990 1.00 96.69 221 ARG A C 1
ATOM 1622 O O . ARG A 1 221 ? 13.155 -13.659 -21.460 1.00 96.69 221 ARG A O 1
ATOM 1629 N N . ILE A 1 222 ? 10.972 -14.162 -21.556 1.00 97.19 222 ILE A N 1
ATOM 1630 C CA . ILE A 1 222 ? 11.084 -15.031 -22.739 1.00 97.19 222 ILE A CA 1
ATOM 1631 C C . ILE A 1 222 ? 11.717 -14.281 -23.922 1.00 97.19 222 ILE A C 1
ATOM 1633 O O . ILE A 1 222 ? 12.592 -14.815 -24.603 1.00 97.19 222 ILE A O 1
ATOM 1637 N N . ARG A 1 223 ? 11.311 -13.028 -24.171 1.00 95.81 223 ARG A N 1
ATOM 1638 C CA . ARG A 1 223 ? 11.918 -12.200 -25.230 1.00 95.81 223 ARG A CA 1
ATOM 1639 C C . ARG A 1 223 ? 13.395 -11.924 -24.960 1.00 95.81 223 ARG A C 1
ATOM 1641 O O . ARG A 1 223 ? 14.219 -12.055 -25.862 1.00 95.81 223 ARG A O 1
ATOM 1648 N N . TYR A 1 224 ? 13.732 -11.590 -23.716 1.00 93.81 224 TYR A N 1
ATOM 1649 C CA . TYR A 1 224 ? 15.114 -11.374 -23.297 1.00 93.81 224 TYR A CA 1
ATOM 1650 C C . TYR A 1 224 ? 15.982 -12.625 -23.515 1.00 93.81 224 TYR A C 1
ATOM 1652 O O . TYR A 1 224 ? 17.072 -12.529 -24.076 1.00 93.81 224 TYR A O 1
ATOM 1660 N N . GLU A 1 225 ? 15.482 -13.806 -23.144 1.00 95.25 225 GLU A N 1
ATOM 1661 C CA . GLU A 1 225 ? 16.167 -15.094 -23.328 1.00 95.25 225 GLU A CA 1
ATOM 1662 C C . GLU A 1 225 ? 16.379 -15.455 -24.803 1.00 95.25 225 GLU A C 1
ATOM 1664 O O . GLU A 1 225 ? 17.399 -16.046 -25.158 1.00 95.25 225 GLU A O 1
ATOM 1669 N N . ARG A 1 226 ? 15.462 -15.044 -25.685 1.00 96.31 226 ARG A N 1
ATOM 1670 C CA . ARG A 1 226 ? 15.593 -15.191 -27.145 1.00 96.31 226 ARG A CA 1
ATOM 1671 C C . ARG A 1 226 ? 16.560 -14.189 -27.783 1.00 96.31 226 ARG A C 1
ATOM 1673 O O . ARG A 1 226 ? 16.777 -14.240 -28.991 1.00 96.31 226 ARG A O 1
ATOM 1680 N N . GLY A 1 227 ? 17.144 -13.282 -26.997 1.00 92.31 227 GLY A N 1
ATOM 1681 C CA . GLY A 1 227 ? 18.017 -12.217 -27.493 1.00 92.31 227 GLY A CA 1
ATOM 1682 C C . GLY A 1 227 ? 17.264 -11.085 -28.195 1.00 92.31 227 GLY A C 1
ATOM 1683 O O . GLY A 1 227 ? 17.883 -10.266 -28.877 1.00 92.31 227 GLY A O 1
ATOM 1684 N N . GLU A 1 228 ? 15.942 -11.021 -28.040 1.00 93.94 228 GLU A N 1
ATOM 1685 C CA . GLU A 1 228 ? 15.129 -9.927 -28.556 1.00 93.94 228 GLU A CA 1
ATOM 1686 C C . GLU A 1 228 ? 15.290 -8.678 -27.675 1.00 93.94 228 GLU A C 1
ATOM 1688 O O . GLU A 1 228 ? 15.649 -8.739 -26.495 1.00 93.94 228 GLU A O 1
ATOM 1693 N N . ALA A 1 229 ? 15.004 -7.504 -28.242 1.00 86.44 229 ALA A N 1
ATOM 1694 C CA . ALA A 1 229 ? 15.010 -6.264 -27.477 1.00 86.44 229 ALA A CA 1
ATOM 1695 C C . ALA A 1 229 ? 13.889 -6.281 -26.420 1.00 86.44 229 ALA A C 1
ATOM 1697 O O . ALA A 1 229 ? 12.711 -6.139 -26.746 1.00 86.44 229 ALA A O 1
ATOM 1698 N N . ALA A 1 230 ? 14.269 -6.417 -25.148 1.00 90.69 230 ALA A N 1
ATOM 1699 C CA . ALA A 1 230 ? 13.355 -6.457 -24.012 1.00 90.69 230 ALA A CA 1
ATOM 1700 C C . ALA A 1 230 ? 13.839 -5.528 -22.884 1.00 90.69 230 ALA A C 1
ATOM 1702 O O . ALA A 1 230 ? 15.041 -5.436 -22.619 1.00 90.69 230 ALA A O 1
ATOM 1703 N N . ASP A 1 231 ? 12.914 -4.837 -22.212 1.00 92.00 231 ASP A N 1
ATOM 1704 C CA . ASP A 1 231 ? 13.226 -3.975 -21.063 1.00 92.00 231 ASP A CA 1
ATOM 1705 C C . ASP A 1 231 ? 12.876 -4.673 -19.742 1.00 92.00 231 ASP A C 1
ATOM 1707 O O . ASP A 1 231 ? 11.901 -4.333 -19.074 1.00 92.00 231 ASP A O 1
ATOM 1711 N N . LEU A 1 232 ? 13.665 -5.698 -19.398 1.00 95.00 232 LEU A N 1
ATOM 1712 C CA . LEU A 1 232 ? 13.427 -6.546 -18.224 1.00 95.00 232 LEU A CA 1
ATOM 1713 C C . LEU A 1 232 ? 13.356 -5.740 -16.921 1.00 95.00 232 LEU A C 1
ATOM 1715 O O . LEU A 1 232 ? 12.389 -5.866 -16.182 1.00 95.00 232 LEU A O 1
ATOM 1719 N N . ALA A 1 233 ? 14.320 -4.845 -16.696 1.00 94.75 233 ALA A N 1
ATOM 1720 C CA . ALA A 1 233 ? 14.368 -4.034 -15.480 1.00 94.75 233 ALA A CA 1
ATOM 1721 C C . ALA A 1 233 ? 13.125 -3.142 -15.319 1.00 94.75 233 ALA A C 1
ATOM 1723 O O . ALA A 1 233 ? 12.646 -2.925 -14.209 1.00 94.75 233 ALA A O 1
ATOM 1724 N N . ARG A 1 234 ? 12.580 -2.624 -16.428 1.00 95.69 234 ARG A N 1
ATOM 1725 C CA . ARG A 1 234 ? 11.344 -1.837 -16.403 1.00 95.69 234 ARG A CA 1
ATOM 1726 C C . ARG A 1 234 ? 10.136 -2.702 -16.043 1.00 95.69 234 ARG A C 1
ATOM 1728 O O . ARG A 1 234 ? 9.308 -2.257 -15.257 1.00 95.69 234 ARG A O 1
ATOM 1735 N N . ALA A 1 235 ? 10.046 -3.909 -16.600 1.00 96.56 235 ALA A N 1
ATOM 1736 C CA . ALA A 1 235 ? 8.967 -4.843 -16.289 1.00 96.56 235 ALA A CA 1
ATOM 1737 C C . ALA A 1 235 ? 8.990 -5.269 -14.811 1.00 96.56 235 ALA A C 1
ATOM 1739 O O . ALA A 1 235 ? 7.947 -5.280 -14.166 1.00 96.56 235 ALA A O 1
ATOM 1740 N N . GLU A 1 236 ? 10.174 -5.532 -14.251 1.00 96.44 236 GLU A N 1
ATOM 1741 C CA . GLU A 1 236 ? 10.346 -5.832 -12.821 1.00 96.44 236 GLU A CA 1
ATOM 1742 C C . GLU A 1 236 ? 9.880 -4.661 -11.943 1.00 96.44 236 GLU A C 1
ATOM 1744 O O . GLU A 1 236 ? 9.041 -4.846 -11.063 1.00 96.44 236 GLU A O 1
ATOM 1749 N N . ALA A 1 237 ? 10.294 -3.430 -12.267 1.00 96.12 237 ALA A N 1
ATOM 1750 C CA . ALA A 1 237 ? 9.850 -2.242 -11.536 1.00 96.12 237 ALA A CA 1
ATOM 1751 C C . ALA A 1 237 ? 8.322 -2.014 -11.608 1.00 96.12 237 ALA A C 1
ATOM 1753 O O . ALA A 1 237 ? 7.726 -1.427 -10.700 1.00 96.12 237 ALA A O 1
ATOM 1754 N N . GLU A 1 238 ? 7.666 -2.455 -12.686 1.00 97.06 238 GLU A N 1
ATOM 1755 C CA . GLU A 1 238 ? 6.206 -2.411 -12.823 1.00 97.06 238 GLU A CA 1
ATOM 1756 C C . GLU A 1 238 ? 5.503 -3.481 -11.978 1.00 97.06 238 GLU A C 1
ATOM 1758 O O . GLU A 1 238 ? 4.444 -3.197 -11.414 1.00 97.06 238 GLU A O 1
ATOM 1763 N N . VAL A 1 239 ? 6.102 -4.665 -11.812 1.00 97.31 239 VAL A N 1
ATOM 1764 C CA . VAL A 1 239 ? 5.617 -5.687 -10.868 1.00 97.31 239 VAL A CA 1
ATOM 1765 C C . VAL A 1 239 ? 5.677 -5.161 -9.434 1.00 97.31 239 VAL A C 1
ATOM 1767 O O . VAL A 1 239 ? 4.675 -5.224 -8.719 1.00 97.31 239 VAL A O 1
ATOM 1770 N N . SER A 1 240 ? 6.785 -4.544 -9.027 1.00 95.38 240 SER A N 1
ATOM 1771 C CA . SER A 1 240 ? 6.901 -3.946 -7.689 1.00 95.38 240 SER A CA 1
ATOM 1772 C C . SER A 1 240 ? 5.951 -2.772 -7.476 1.00 95.38 240 SER A C 1
ATOM 1774 O O . SER A 1 240 ? 5.434 -2.566 -6.375 1.00 95.38 240 SER A O 1
ATOM 1776 N N . ALA A 1 241 ? 5.631 -2.022 -8.536 1.00 96.19 241 ALA A N 1
ATOM 1777 C CA . ALA A 1 241 ? 4.582 -1.013 -8.472 1.00 96.19 241 ALA A CA 1
ATOM 1778 C C . ALA A 1 241 ? 3.193 -1.617 -8.222 1.00 96.19 241 ALA A C 1
ATOM 1780 O O . ALA A 1 241 ? 2.440 -1.067 -7.413 1.00 96.19 241 ALA A O 1
ATOM 1781 N N . ALA A 1 242 ? 2.875 -2.740 -8.868 1.00 96.31 242 ALA A N 1
ATOM 1782 C CA . ALA A 1 242 ? 1.625 -3.458 -8.649 1.00 96.31 242 ALA A CA 1
ATOM 1783 C C . ALA A 1 242 ? 1.557 -4.102 -7.254 1.00 96.31 242 ALA A C 1
ATOM 1785 O O . ALA A 1 242 ? 0.514 -4.021 -6.608 1.00 96.31 242 ALA A O 1
ATOM 1786 N N . LEU A 1 243 ? 2.666 -4.651 -6.741 1.00 93.56 243 LEU A N 1
ATOM 1787 C CA . LEU A 1 243 ? 2.758 -5.161 -5.366 1.00 93.56 243 LEU A CA 1
ATOM 1788 C C . LEU A 1 243 ? 2.454 -4.077 -4.331 1.00 93.56 243 LEU A C 1
ATOM 1790 O O . LEU A 1 243 ? 1.625 -4.285 -3.445 1.00 93.56 243 LEU A O 1
ATOM 1794 N N . HIS A 1 244 ? 3.072 -2.903 -4.469 1.00 95.62 244 HIS A N 1
ATOM 1795 C CA . HIS A 1 244 ? 2.791 -1.769 -3.591 1.00 95.62 244 HIS A CA 1
ATOM 1796 C C . HIS A 1 244 ? 1.317 -1.331 -3.681 1.00 95.62 244 HIS A C 1
ATOM 1798 O O . HIS A 1 244 ? 0.678 -1.113 -2.653 1.00 95.62 244 HIS A O 1
ATOM 1804 N N . GLY A 1 245 ? 0.751 -1.250 -4.892 1.00 94.75 245 GLY A N 1
ATOM 1805 C CA . GLY A 1 245 ? -0.666 -0.917 -5.090 1.00 94.75 245 GLY A CA 1
ATOM 1806 C C . GLY A 1 245 ? -1.616 -1.920 -4.429 1.00 94.75 245 GLY A C 1
ATOM 1807 O O . GLY A 1 245 ? -2.566 -1.522 -3.757 1.00 94.75 245 GLY A O 1
ATOM 1808 N N . LYS A 1 246 ? -1.321 -3.219 -4.549 1.00 94.50 246 LYS A N 1
ATOM 1809 C CA . LYS A 1 246 ? -2.061 -4.284 -3.866 1.00 94.50 246 LYS A CA 1
ATOM 1810 C C . LYS A 1 246 ? -1.992 -4.121 -2.348 1.00 94.50 246 LYS A C 1
ATOM 1812 O O . LYS A 1 246 ? -3.038 -4.130 -1.706 1.00 94.50 246 LYS A O 1
ATOM 1817 N N . ALA A 1 247 ? -0.801 -3.920 -1.784 1.00 93.06 247 ALA A N 1
ATOM 1818 C CA . ALA A 1 247 ? -0.632 -3.742 -0.343 1.00 93.06 247 ALA A CA 1
ATOM 1819 C C . ALA A 1 247 ? -1.443 -2.549 0.193 1.00 93.06 247 ALA A C 1
ATOM 1821 O O . ALA A 1 247 ? -2.121 -2.681 1.207 1.00 93.06 247 ALA A O 1
ATOM 1822 N N . LEU A 1 248 ? -1.459 -1.412 -0.515 1.00 95.62 248 LEU A N 1
ATOM 1823 C CA . LEU A 1 248 ? -2.266 -0.247 -0.127 1.00 95.62 248 LEU A CA 1
ATOM 1824 C C . LEU A 1 248 ? -3.765 -0.564 -0.039 1.00 95.62 248 LEU A C 1
ATOM 1826 O O . LEU A 1 248 ? -4.413 -0.185 0.939 1.00 95.62 248 LEU A O 1
ATOM 1830 N N . ALA A 1 249 ? -4.310 -1.282 -1.022 1.00 94.75 249 ALA A N 1
ATOM 1831 C CA . ALA A 1 249 ? -5.715 -1.681 -1.005 1.00 94.75 249 ALA A CA 1
ATOM 1832 C C . ALA A 1 249 ? -6.018 -2.650 0.154 1.00 94.75 249 ALA A C 1
ATOM 1834 O O . ALA A 1 249 ? -7.030 -2.518 0.847 1.00 94.75 249 ALA A O 1
ATOM 1835 N N . GLU A 1 250 ? -5.108 -3.590 0.421 1.00 94.88 250 GLU A N 1
ATOM 1836 C CA . GLU A 1 250 ? -5.224 -4.519 1.548 1.00 94.88 250 GLU A CA 1
ATOM 1837 C C . GLU A 1 250 ? -5.169 -3.791 2.902 1.00 94.88 250 GLU A C 1
ATOM 1839 O O . GLU A 1 250 ? -5.998 -4.043 3.780 1.00 94.88 250 GLU A O 1
ATOM 1844 N N . HIS A 1 251 ? -4.278 -2.810 3.050 1.00 95.88 251 HIS A N 1
ATOM 1845 C CA . HIS A 1 251 ? -4.209 -1.954 4.234 1.00 95.88 251 HIS A CA 1
ATOM 1846 C C . HIS A 1 251 ? -5.503 -1.152 4.435 1.00 95.88 251 HIS A C 1
ATOM 1848 O O . HIS A 1 251 ? -5.984 -1.036 5.563 1.00 95.88 251 HIS A O 1
ATOM 1854 N N . GLY A 1 252 ? -6.098 -0.635 3.353 1.00 96.50 252 GLY A N 1
ATOM 1855 C CA . GLY A 1 252 ? -7.367 0.094 3.394 1.00 96.50 252 GLY A CA 1
ATOM 1856 C C . GLY A 1 252 ? -8.509 -0.728 3.998 1.00 96.50 252 GLY A C 1
ATOM 1857 O O . GLY A 1 252 ? -9.265 -0.221 4.829 1.00 96.50 252 GLY A O 1
ATOM 1858 N N . ILE A 1 253 ? -8.587 -2.018 3.660 1.00 96.88 253 ILE A N 1
ATOM 1859 C CA . ILE A 1 253 ? -9.573 -2.945 4.236 1.00 96.88 253 ILE A CA 1
ATOM 1860 C C . ILE A 1 253 ? -9.337 -3.116 5.741 1.00 96.88 253 ILE A C 1
ATOM 1862 O O . ILE A 1 253 ? -10.281 -2.990 6.521 1.00 96.88 253 ILE A O 1
ATOM 1866 N N . ILE A 1 254 ? -8.091 -3.366 6.163 1.00 96.31 254 ILE A N 1
ATOM 1867 C CA . ILE A 1 254 ? -7.744 -3.539 7.586 1.00 96.31 254 ILE A CA 1
ATOM 1868 C C . ILE A 1 254 ? -8.141 -2.294 8.388 1.00 96.31 254 ILE A C 1
ATOM 1870 O O . ILE A 1 254 ? -8.791 -2.403 9.430 1.00 96.31 254 ILE A O 1
ATOM 1874 N N . LEU A 1 255 ? -7.795 -1.107 7.885 1.00 97.50 255 LEU A N 1
ATOM 1875 C CA . LEU A 1 255 ? -8.118 0.158 8.540 1.00 97.50 255 LEU A CA 1
ATOM 1876 C C . LEU A 1 255 ? -9.623 0.392 8.636 1.00 97.50 255 LEU A C 1
ATOM 1878 O O . LEU A 1 255 ? -10.096 0.796 9.695 1.00 97.50 255 LEU A O 1
ATOM 1882 N N . ALA A 1 256 ? -10.386 0.099 7.583 1.00 97.25 256 ALA A N 1
ATOM 1883 C CA . ALA A 1 256 ? -11.835 0.262 7.616 1.00 97.25 256 ALA A CA 1
ATOM 1884 C C . ALA A 1 256 ? -12.499 -0.664 8.656 1.00 97.25 256 ALA A C 1
ATOM 1886 O O . ALA A 1 256 ? -13.402 -0.235 9.377 1.00 97.25 256 ALA A O 1
ATOM 1887 N N . TRP A 1 257 ? -12.013 -1.901 8.812 1.00 96.94 257 TRP A N 1
ATOM 1888 C CA . TRP A 1 257 ? -12.472 -2.805 9.876 1.00 96.94 257 TRP A CA 1
ATOM 1889 C C . TRP A 1 257 ? -12.144 -2.285 11.278 1.00 96.94 257 TRP A C 1
ATOM 1891 O O . TRP A 1 257 ? -12.996 -2.322 12.166 1.00 96.94 257 TRP A O 1
ATOM 1901 N N . LEU A 1 258 ? -10.933 -1.764 11.479 1.00 96.62 258 LEU A N 1
ATOM 1902 C CA . LEU A 1 258 ? -10.530 -1.174 12.757 1.00 96.62 258 LEU A CA 1
ATOM 1903 C C . LEU A 1 258 ? -11.302 0.112 13.079 1.00 96.62 258 LEU A C 1
ATOM 1905 O O . LEU A 1 258 ? -11.620 0.361 14.239 1.00 96.62 258 LEU A O 1
ATOM 1909 N N . GLU A 1 259 ? -11.654 0.910 12.071 1.00 97.00 259 GLU A N 1
ATOM 1910 C CA . GLU A 1 259 ? -12.522 2.079 12.229 1.00 97.00 259 GLU A CA 1
ATOM 1911 C C . GLU A 1 259 ? -13.928 1.680 12.676 1.00 97.00 259 GLU A C 1
ATOM 1913 O O . GLU A 1 259 ? -14.449 2.247 13.636 1.00 97.00 259 GLU A O 1
ATOM 1918 N N . LEU A 1 260 ? -14.528 0.677 12.028 1.00 96.38 260 LEU A N 1
ATOM 1919 C CA . LEU A 1 260 ? -15.829 0.143 12.434 1.00 96.38 260 LEU A CA 1
ATOM 1920 C C . LEU A 1 260 ? -15.789 -0.390 13.875 1.00 96.38 260 LEU A C 1
ATOM 1922 O O . LEU A 1 260 ? -16.723 -0.148 14.643 1.00 96.38 260 LEU A O 1
ATOM 1926 N N . ALA A 1 261 ? -14.699 -1.056 14.265 1.00 94.44 261 ALA A N 1
ATOM 1927 C CA . ALA A 1 261 ? -14.495 -1.542 15.627 1.00 94.44 261 ALA A CA 1
ATOM 1928 C C . ALA A 1 261 ? -14.365 -0.391 16.640 1.00 94.44 261 ALA A C 1
ATOM 1930 O O . ALA A 1 261 ? -15.005 -0.410 17.689 1.00 94.44 261 ALA A O 1
ATOM 1931 N N . ALA A 1 262 ? -13.596 0.654 16.316 1.00 94.62 262 ALA A N 1
ATOM 1932 C CA . ALA A 1 262 ? -13.445 1.844 17.158 1.00 94.62 262 ALA A CA 1
ATOM 1933 C C . ALA A 1 262 ? -14.748 2.653 17.305 1.00 94.62 262 ALA A C 1
ATOM 1935 O O . ALA A 1 262 ? -14.933 3.361 18.297 1.00 94.62 262 ALA A O 1
ATOM 1936 N N . LEU A 1 263 ? -15.664 2.531 16.339 1.00 95.19 263 LEU A N 1
ATOM 1937 C CA . LEU A 1 263 ? -17.013 3.098 16.391 1.00 95.19 263 LEU A CA 1
ATOM 1938 C C . LEU A 1 263 ? -18.021 2.205 17.137 1.00 95.19 263 LEU A C 1
ATOM 1940 O O . LEU A 1 263 ? -19.156 2.633 17.349 1.00 95.19 263 LEU A O 1
ATOM 1944 N N . GLY A 1 264 ? -17.623 0.995 17.544 1.00 93.50 264 GLY A N 1
ATOM 1945 C CA . GLY A 1 264 ? -18.486 0.019 18.213 1.00 93.50 264 GLY A CA 1
ATOM 1946 C C . GLY A 1 264 ? -19.508 -0.651 17.290 1.00 93.50 264 GLY A C 1
ATOM 1947 O O . GLY A 1 264 ? -20.459 -1.247 17.781 1.00 93.50 264 GLY A O 1
ATOM 1948 N N . ALA A 1 265 ? -19.339 -0.546 15.968 1.00 95.12 265 ALA A N 1
ATOM 1949 C CA . ALA A 1 265 ? -20.245 -1.155 14.991 1.00 95.12 265 ALA A CA 1
ATOM 1950 C C . ALA A 1 265 ? -19.956 -2.650 14.763 1.00 95.12 265 ALA A C 1
ATOM 1952 O O . ALA A 1 265 ? -20.815 -3.380 14.275 1.00 95.12 265 ALA A O 1
ATOM 1953 N N . VAL A 1 266 ? -18.749 -3.105 15.111 1.00 94.75 266 VAL A N 1
ATOM 1954 C CA . VAL A 1 266 ? -18.313 -4.509 15.054 1.00 94.75 266 VAL A CA 1
ATOM 1955 C C . VAL A 1 266 ? -17.462 -4.848 16.287 1.00 94.75 266 VAL A C 1
ATOM 1957 O O . VAL A 1 266 ? -16.948 -3.931 16.936 1.00 94.75 266 VAL A O 1
ATOM 1960 N N . PRO A 1 267 ? -17.272 -6.141 16.617 1.00 93.31 267 PRO A N 1
ATOM 1961 C CA . PRO A 1 267 ? -16.351 -6.563 17.671 1.00 93.31 267 PRO A CA 1
ATOM 1962 C C . PRO A 1 267 ? -14.923 -6.038 17.469 1.00 93.31 267 PRO A C 1
ATOM 1964 O O . PRO A 1 267 ? -14.449 -5.885 16.342 1.00 93.31 267 PRO A O 1
ATOM 1967 N N . ALA A 1 268 ? -14.210 -5.800 18.574 1.00 89.50 268 ALA A N 1
ATOM 1968 C CA . ALA A 1 268 ? -12.868 -5.209 18.569 1.00 89.50 268 ALA A CA 1
ATOM 1969 C C . ALA A 1 268 ? -11.812 -6.035 17.806 1.00 89.50 268 ALA A C 1
ATOM 1971 O O . ALA A 1 268 ? -10.792 -5.502 17.368 1.00 89.50 268 ALA A O 1
ATOM 1972 N N . ASP A 1 269 ? -12.048 -7.333 17.663 1.00 90.06 269 ASP A N 1
ATOM 1973 C CA . ASP A 1 269 ? -11.194 -8.326 17.020 1.00 90.06 269 ASP A CA 1
ATOM 1974 C C . ASP A 1 269 ? -11.696 -8.754 15.632 1.00 90.06 269 ASP A C 1
ATOM 1976 O O . ASP A 1 269 ? -11.066 -9.592 14.992 1.00 90.06 269 ASP A O 1
ATOM 1980 N N . ALA A 1 270 ? -12.770 -8.145 15.112 1.00 91.44 270 ALA A N 1
ATOM 1981 C CA . ALA A 1 270 ? -13.354 -8.511 13.818 1.00 91.44 270 ALA A CA 1
ATOM 1982 C C . ALA A 1 270 ? -12.358 -8.415 12.643 1.00 91.44 270 ALA A C 1
ATOM 1984 O O . ALA A 1 270 ? -12.441 -9.178 11.683 1.00 91.44 270 ALA A O 1
ATOM 1985 N N . TRP A 1 271 ? -11.357 -7.535 12.742 1.00 90.44 271 TRP A N 1
ATOM 1986 C CA . TRP A 1 271 ? -10.275 -7.412 11.760 1.00 90.44 271 TRP A CA 1
ATOM 1987 C C . TRP A 1 271 ? -9.423 -8.694 11.628 1.00 90.44 271 TRP A C 1
ATOM 1989 O O . TRP A 1 271 ? -8.867 -8.963 10.563 1.00 90.44 271 TRP A O 1
ATOM 1999 N N . LYS A 1 272 ? -9.352 -9.544 12.663 1.00 90.75 272 LYS A N 1
ATOM 2000 C CA . LYS A 1 272 ? -8.636 -10.831 12.596 1.00 90.75 272 LYS A CA 1
ATOM 2001 C C . LYS A 1 272 ? -9.286 -11.809 11.617 1.00 90.75 272 LYS A C 1
ATOM 2003 O O . LYS A 1 272 ? -8.620 -12.697 11.093 1.00 90.75 272 LYS A O 1
ATOM 2008 N N . ALA A 1 273 ? -10.580 -11.643 11.340 1.00 88.88 273 ALA A N 1
ATOM 2009 C CA . ALA A 1 273 ? -11.273 -12.457 10.350 1.00 88.88 273 ALA A CA 1
ATOM 2010 C C . ALA A 1 273 ? -10.816 -12.147 8.915 1.00 88.88 273 ALA A C 1
ATOM 2012 O O . ALA A 1 273 ? -10.952 -13.007 8.047 1.00 88.88 273 ALA A O 1
ATOM 2013 N N . VAL A 1 274 ? -10.270 -10.952 8.652 1.00 90.69 274 VAL A N 1
ATOM 2014 C CA . VAL A 1 274 ? -9.828 -10.550 7.304 1.00 90.69 274 VAL A CA 1
ATOM 2015 C C . VAL A 1 274 ? -8.331 -10.742 7.085 1.00 90.69 274 VAL A C 1
ATOM 2017 O O . VAL A 1 274 ? -7.918 -11.029 5.961 1.00 90.69 274 VAL A O 1
ATOM 2020 N N . VAL A 1 275 ? -7.528 -10.656 8.145 1.00 88.69 275 VAL A N 1
ATOM 2021 C CA . VAL A 1 275 ? -6.087 -10.930 8.094 1.00 88.69 275 VAL A CA 1
ATOM 2022 C C . VAL A 1 275 ? -5.849 -12.445 8.046 1.00 88.69 275 VAL A C 1
ATOM 2024 O O . VAL A 1 275 ? -6.528 -13.233 8.712 1.00 88.69 275 VAL A O 1
ATOM 2027 N N . ALA A 1 276 ? -4.933 -12.876 7.183 1.00 82.69 276 ALA A N 1
ATOM 2028 C CA . ALA A 1 276 ? -4.492 -14.260 7.124 1.00 82.69 276 ALA A CA 1
ATOM 2029 C C . ALA A 1 276 ? -3.662 -14.581 8.379 1.00 82.69 276 ALA A C 1
ATOM 2031 O O . ALA A 1 276 ? -2.892 -13.730 8.827 1.00 82.69 276 ALA A O 1
ATOM 2032 N N . PRO A 1 277 ? -3.796 -15.785 8.961 1.00 73.75 277 PRO A N 1
ATOM 2033 C CA . PRO A 1 277 ? -2.886 -16.195 10.021 1.00 73.75 277 PRO A CA 1
ATOM 2034 C C . PRO A 1 277 ? -1.440 -16.155 9.496 1.00 73.75 277 PRO A C 1
ATOM 2036 O O . PRO A 1 277 ? -1.227 -16.411 8.304 1.00 73.75 277 PRO A O 1
ATOM 2039 N N . PRO A 1 278 ? -0.451 -15.838 10.350 1.00 66.62 278 PRO A N 1
ATOM 2040 C CA . PRO A 1 278 ? 0.949 -15.896 9.950 1.00 66.62 278 PRO A CA 1
ATOM 2041 C C . PRO A 1 278 ? 1.259 -17.299 9.418 1.00 66.62 278 PRO A C 1
ATOM 2043 O O . PRO A 1 278 ? 0.811 -18.300 9.987 1.00 66.62 278 PRO A O 1
ATOM 2046 N N . ALA A 1 279 ? 1.990 -17.373 8.307 1.00 55.44 279 ALA A N 1
ATOM 2047 C CA . ALA A 1 279 ? 2.399 -18.643 7.725 1.00 55.44 279 ALA A CA 1
ATOM 2048 C C . ALA A 1 279 ? 3.308 -19.375 8.732 1.00 55.44 279 ALA A C 1
ATOM 2050 O O . ALA A 1 279 ? 4.466 -19.010 8.885 1.00 55.44 279 ALA A O 1
ATOM 2051 N N . GLY A 1 280 ? 2.767 -20.359 9.464 1.00 50.88 280 GLY A N 1
ATOM 2052 C CA . GLY A 1 280 ? 3.514 -21.128 10.472 1.00 50.88 280 GLY A CA 1
ATOM 2053 C C . GLY A 1 280 ? 2.859 -21.294 11.852 1.00 50.88 280 GLY A C 1
ATOM 2054 O O . GLY A 1 280 ? 3.462 -21.926 12.715 1.00 50.88 280 GLY A O 1
ATOM 2055 N N . GLY A 1 281 ? 1.650 -20.774 12.091 1.00 34.69 281 GLY A N 1
ATOM 2056 C CA . GLY A 1 281 ? 0.831 -21.196 13.242 1.00 34.69 281 GLY A CA 1
ATOM 2057 C C . GLY A 1 281 ? 0.154 -22.555 12.983 1.00 34.69 281 GLY A C 1
ATOM 2058 O O . GLY A 1 281 ? -0.159 -22.815 11.821 1.00 34.69 281 GLY A O 1
ATOM 2059 N N . PRO A 1 282 ? -0.041 -23.408 14.010 1.00 38.75 282 PRO A N 1
ATOM 2060 C CA . PRO A 1 282 ? -0.477 -24.805 13.867 1.00 38.75 282 PRO A CA 1
ATOM 2061 C C . PRO A 1 282 ? -1.808 -24.989 13.128 1.00 38.75 282 PRO A C 1
ATOM 2063 O O . PRO A 1 282 ? -2.697 -24.115 13.262 1.00 38.75 282 PRO A O 1
#

Organism: NCBI:txid1750597

Sequence (282 aa):
MTAQRNGAAGRRAPRGVLGWCAAWLGALALWASSEAAAQELTLEAAMARAVAAAGLAADAAGAARVRLEAARAFLGAVAADLAHARHEEMSAAEFLRARRLARRTVQASDQASLEVEIAQAQAAYRRAVAGRVRAETEQRLQRMRLAELLGAAEPPAELAAPALRAKGLPRPELDALLAAGGAGRGTAIAQAWQRLVVAMAEREAAVAEFAYRDLALDQVRIRYERGEAADLARAEAEVSAALHGKALAEHGIILAWLELAALGAVPADAWKAVVAPPAGGP

Radius of gyration: 25.51 Å; chains: 1; bounding box: 94×48×70 Å

pLDDT: mean 84.52, std 20.07, range [30.92, 98.44]

Foldseek 3Di:
DDDDDDDDDDDDDPPDPVVVVCVVVVVVVVVVVVPPDQPAQELVNQLVLLLVVVVCPPPQLVSLVLSLVSLCLQLQLVLLVLQLVLLVLQLVLLVVVLVVLVVCCVPDPPNPVSVVVSVVSVVSNVVSVVSNVVSVVSNLVSQVVSCVSSVHPGGRPHYDQWDWDPDDQDQDDLVLLCVQLDPPCSVLSVVLSVLLVVLVVQLVVLVVQLVVLVVVLVVLVVCVVVVHDHSNSNSVSSNSVSVSSNSVSLSSNLSSVSSSCSSRSDPNCSSVNTTDDPPDDD

Secondary structure (DSSP, 8-state):
-----------PPP--THHHHHHHHHHHHHHTTS-SS--PBPHHHHHHHHHHHHT-TT-HHHHHHHHHHHHHHHHHHHHHHHHHHHHHHHHHHHHHHHHHHHHHGGG-S-HHHHHHHHHHHHHHHHHHHHHHHHHHHHHHHHHHHHHHHTT-SS--S-B-PPPBPSS------HHHHHHHH-TT-HHHHHHHHHHHHHHHHHHHHHHHHHHHHHHHHHHHHHHHHTT----HHHHHHHHHHHHHHHHHHHHHHHHHHHHHHHTTSS-TTGGGGTBPPPTT--